Protein 2D2S (pdb70)

Nearest PDB structures (foldseek):
  2d2s-assembly1_A  TM=1.005E+00  e=8.911E-29  Saccharomyces cerevisiae
  5yfp-assembly1_H  TM=9.595E-01  e=9.199E-22  Saccharomyces cerevisiae S288C
  7nmz-assembly1_BA  TM=2.347E-01  e=2.902E-01  Homo sapiens
  5yqg-assembly1_B  TM=2.379E-01  e=2.770E-01  Mus musculus
  6gkf-assembly4_G  TM=2.332E-01  e=4.202E-01  Homo sapiens

Foldseek 3Di:
DDDDVVVVLVVLLVLLVVLVVCVVVPNLVVNLVSLVVSVVVLVVPPVPSSVVSVVSSVVSLVVSLVSLLVQCLDDDDVVSVQVSLQSNCSSPNNLSSLVSNLVSLVVQLVVVLVPDPPDAQVNLLVNLCSQLVSLLVSLVSCCVHCPPVDDVSVVVNVVSSLVSLVVSLVVVVVVLVVAEPVSLVSNLVSQVVSCVSPDHPNVVSVVSCVVCVVPHD

Radius of gyration: 23.79 Å; Cα contacts (8 Å, |Δi|>4): 178; chains: 1; bounding box: 38×33×83 Å

GO terms:
  GO:0000131 incipient cellular bud site (C, IDA)
  GO:0005934 cellular bud tip (C, IDA)
  GO:0005935 cellular bud neck (C, IDA)
  GO:0000145 exocyst (C, IDA)
  GO:0006887 exocytosis (P, IGI)
  GO:0001927 exocyst assembly (P, IMP)
  GO:0043332 mating projection tip (C, HDA)
  GO:0005628 prospore membrane (C, HDA)
  GO:0051601 exocyst localization (P, IMP)
  GO:0006887 exocytosis (P, IMP)
  GO:0006893 Golgi to plasma membrane transport (P, IMP)
  GO:0000245 spliceosomal complex assembly (P, IMP)
  GO:0000245 spliceosomal complex assembly (P, IPI)
  GO:0005515 protein binding (F, IPI)

Structure (mmCIF, N/CA/C/O backbone):
data_2D2S
#
_entry.id   2D2S
#
_cell.length_a   54.850
_cell.length_b   54.850
_cell.length_c   209.130
_cell.angle_alpha   90.00
_cell.angle_beta   90.00
_cell.angle_gamma   90.00
#
_symmetry.space_group_name_H-M   'P 43 21 2'
#
loop_
_atom_site.group_PDB
_atom_site.id
_atom_site.type_symbol
_atom_site.label_atom_id
_ato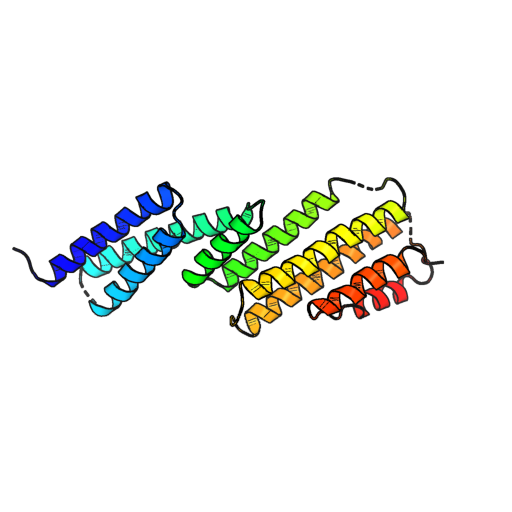m_site.label_alt_id
_atom_site.label_comp_id
_atom_site.label_asym_id
_atom_site.label_entity_id
_atom_site.label_seq_id
_atom_site.pdbx_PDB_ins_code
_atom_site.Cartn_x
_atom_site.Cartn_y
_atom_site.Cartn_z
_atom_site.occupancy
_atom_site.B_iso_or_equiv
_atom_site.auth_seq_id
_atom_site.auth_comp_id
_atom_site.auth_asym_id
_atom_site.auth_atom_id
_atom_site.pdbx_PDB_model_num
ATOM 1 N N . ASP A 1 7 ? 24.392 59.622 56.019 1.00 99.15 525 ASP A N 1
ATOM 2 C CA . ASP A 1 7 ? 25.102 58.306 56.073 1.00 99.02 525 ASP A CA 1
ATOM 3 C C . ASP A 1 7 ? 24.832 57.441 54.842 1.00 99.89 525 ASP A C 1
ATOM 4 O O . ASP A 1 7 ? 24.442 57.958 53.797 1.00 100.00 525 ASP A O 1
ATOM 9 N N . MET A 1 8 ? 25.040 56.130 54.957 1.00 100.00 526 MET A N 1
ATOM 10 C CA . MET A 1 8 ? 24.824 55.232 53.822 1.00 100.00 526 MET A CA 1
ATOM 11 C C . MET A 1 8 ? 24.134 53.906 54.180 1.00 100.00 526 MET A C 1
ATOM 12 O O . MET A 1 8 ? 24.512 53.232 55.144 1.00 100.00 526 MET A O 1
ATOM 17 N N . SER A 1 9 ? 23.121 53.541 53.392 1.00 100.00 527 SER A N 1
ATOM 18 C CA . SER A 1 9 ? 22.374 52.302 53.609 1.00 99.45 527 SER A CA 1
ATOM 19 C C . SER A 1 9 ? 22.818 51.231 52.607 1.00 99.65 527 SER A C 1
ATOM 20 O O . SER A 1 9 ? 23.620 51.505 51.715 1.00 100.00 527 SER A O 1
ATOM 23 N N . SER A 1 10 ? 22.296 50.016 52.751 1.00 98.43 528 SER A N 1
ATOM 24 C CA . SER A 1 10 ? 22.673 48.919 51.868 1.00 97.84 528 SER A CA 1
ATOM 25 C C . SER A 1 10 ? 22.111 49.045 50.461 1.00 97.51 528 SER A C 1
ATOM 26 O O . SER A 1 10 ? 22.812 48.807 49.481 1.00 97.21 528 SER A O 1
ATOM 29 N N . THR A 1 11 ? 20.835 49.391 50.365 1.00 97.63 529 THR A N 1
ATOM 30 C CA . THR A 1 11 ? 20.188 49.529 49.068 1.00 97.17 529 THR A CA 1
ATOM 31 C C . THR A 1 11 ? 20.698 50.755 48.322 1.00 96.83 529 THR A C 1
ATOM 32 O O . THR A 1 11 ? 20.938 50.698 47.119 1.00 97.34 529 THR A O 1
ATOM 36 N N . ALA A 1 12 ? 20.861 51.862 49.035 1.00 96.41 530 ALA A N 1
ATOM 37 C CA . ALA A 1 12 ? 21.365 53.077 48.415 1.00 96.11 530 ALA A CA 1
ATOM 38 C C . ALA A 1 12 ? 22.720 52.751 47.786 1.00 96.26 530 ALA A C 1
ATOM 39 O O . ALA A 1 12 ? 23.158 53.423 46.855 1.00 95.85 530 ALA A O 1
ATOM 41 N N . GLN A 1 13 ? 23.380 51.718 48.304 1.00 96.67 531 GLN A N 1
ATOM 42 C CA . GLN A 1 13 ? 24.673 51.280 47.773 1.00 97.27 531 GLN A CA 1
ATOM 43 C C . GLN A 1 13 ? 24.393 50.717 46.393 1.00 96.98 531 GLN A C 1
ATOM 44 O O . GLN A 1 13 ? 24.855 51.252 45.378 1.00 97.37 531 GLN A O 1
ATOM 50 N N . ARG A 1 14 ? 23.632 49.625 46.378 1.00 95.33 532 ARG A N 1
ATOM 51 C CA . ARG A 1 14 ? 23.248 48.965 45.150 1.00 94.54 532 ARG A CA 1
ATOM 52 C C . ARG A 1 14 ? 22.715 50.007 44.180 1.00 93.98 532 ARG A C 1
ATOM 53 O O . ARG A 1 14 ? 23.196 50.089 43.039 1.00 94.70 532 ARG A O 1
ATOM 61 N N . LEU A 1 15 ? 21.745 50.816 44.627 1.00 92.02 533 LEU A N 1
ATOM 62 C CA . LEU A 1 15 ? 21.160 51.851 43.773 1.00 89.38 533 LEU A CA 1
ATOM 63 C C . LEU A 1 15 ? 22.200 52.730 43.100 1.00 89.52 533 LEU A C 1
ATOM 64 O O . LEU A 1 15 ? 22.185 52.875 41.883 1.00 90.59 533 LEU A O 1
ATOM 69 N N . LYS A 1 16 ? 23.121 53.312 43.857 1.00 89.44 534 LYS A N 1
ATOM 70 C CA . LYS A 1 16 ? 24.133 54.154 43.213 1.00 90.18 534 LYS A CA 1
ATOM 71 C C . LYS A 1 16 ? 24.855 53.414 42.068 1.00 88.84 534 LYS A C 1
ATOM 72 O O . LYS A 1 16 ? 25.111 54.016 41.024 1.00 88.46 534 LYS A O 1
ATOM 78 N N . PHE A 1 17 ? 25.169 52.124 42.247 1.00 86.46 535 PHE A N 1
ATOM 79 C CA . PHE A 1 17 ? 25.833 51.353 41.183 1.00 84.32 535 PHE A CA 1
ATOM 80 C C . PHE A 1 17 ? 24.933 51.245 39.953 1.00 83.87 535 PHE A C 1
ATOM 81 O O . PHE A 1 17 ? 25.415 51.265 38.810 1.00 84.43 535 PHE A O 1
ATOM 89 N N . LEU A 1 18 ? 23.627 51.117 40.178 1.00 82.40 536 LEU A N 1
ATOM 90 C CA . LEU A 1 18 ? 22.703 51.044 39.046 1.00 80.87 536 LEU A CA 1
ATOM 91 C C . LEU A 1 18 ? 22.793 52.379 38.309 1.00 79.55 536 LEU A C 1
ATOM 92 O O . LEU A 1 18 ? 22.714 52.432 37.078 1.00 78.85 536 LEU A O 1
ATOM 97 N N . ASP A 1 19 ? 22.986 53.459 39.067 1.00 78.56 537 ASP A N 1
ATOM 98 C CA . ASP A 1 19 ? 23.087 54.773 38.448 1.00 77.11 537 ASP A CA 1
ATOM 99 C C . ASP A 1 19 ? 24.368 54.846 37.603 1.00 74.67 537 ASP A C 1
ATOM 100 O O . ASP A 1 19 ? 24.401 55.516 36.569 1.00 71.94 537 ASP A O 1
ATOM 105 N N . GLU A 1 20 ? 25.411 54.145 38.065 1.00 75.05 538 GLU A N 1
ATOM 106 C CA . GLU A 1 20 ? 26.708 54.077 37.376 1.00 77.16 538 GLU A CA 1
ATOM 107 C C . GLU A 1 20 ? 26.460 53.276 36.096 1.00 76.08 538 GLU A C 1
ATOM 108 O O . GLU A 1 20 ? 26.782 53.720 34.967 1.00 74.20 538 GLU A O 1
ATOM 114 N N . GLY A 1 21 ? 25.836 52.114 36.295 1.00 77.21 539 GLY A N 1
ATOM 115 C CA . GLY A 1 21 ? 25.486 51.236 35.193 1.00 77.93 539 GLY A CA 1
ATOM 116 C C . GLY A 1 21 ? 24.802 51.968 34.049 1.00 77.98 539 GLY A C 1
ATOM 117 O O . GLY A 1 21 ? 25.235 51.867 32.889 1.00 76.61 539 GLY A O 1
ATOM 118 N N . VAL A 1 22 ? 23.733 52.693 34.375 1.00 79.30 540 VAL A N 1
ATOM 119 C CA . VAL A 1 22 ? 22.981 53.453 33.384 1.00 81.30 540 VAL A CA 1
ATOM 120 C C . VAL A 1 22 ? 23.918 54.293 32.511 1.00 81.70 540 VAL A C 1
ATOM 121 O O . VAL A 1 22 ? 23.941 54.128 31.289 1.00 81.21 540 VAL A O 1
ATOM 125 N N . GLU A 1 23 ? 24.699 55.166 33.151 1.00 83.78 541 GLU A N 1
ATOM 126 C CA . GLU A 1 23 ? 25.642 56.038 32.461 1.00 85.12 541 GLU A CA 1
ATOM 127 C C . GLU A 1 23 ? 26.642 55.258 31.624 1.00 84.98 541 GLU A C 1
ATOM 128 O O . GLU A 1 23 ? 27.075 55.741 30.580 1.00 85.47 541 GLU A O 1
ATOM 134 N N . GLU A 1 24 ? 27.037 54.070 32.075 1.00 83.63 542 GLU A N 1
ATOM 135 C CA . GLU A 1 24 ? 27.951 53.265 31.259 1.00 82.73 542 GLU A CA 1
ATOM 136 C C . GLU A 1 24 ? 27.311 52.930 29.886 1.00 80.55 542 GLU A C 1
ATOM 137 O O . GLU A 1 24 ? 28.001 52.846 28.863 1.00 80.84 542 GLU A O 1
ATOM 143 N N . ILE A 1 25 ? 25.996 52.732 29.868 1.00 76.71 543 ILE A N 1
ATOM 144 C CA . ILE A 1 25 ? 25.299 52.395 28.626 1.00 73.87 543 ILE A CA 1
ATOM 145 C C . ILE A 1 25 ? 25.516 53.443 27.518 1.00 74.18 543 ILE A C 1
ATOM 146 O O . ILE A 1 25 ? 25.356 53.160 26.318 1.00 73.85 543 ILE A O 1
ATOM 151 N N . ASP A 1 26 ? 25.896 54.649 27.934 1.00 73.43 544 ASP A N 1
ATOM 152 C CA . ASP A 1 26 ? 26.135 55.732 26.998 1.00 73.82 544 ASP A CA 1
ATOM 153 C C . ASP A 1 26 ? 27.497 55.525 26.359 1.00 72.03 544 ASP A C 1
ATOM 154 O O . ASP A 1 26 ? 27.683 55.791 25.175 1.00 70.02 544 ASP A O 1
ATOM 159 N N . ILE A 1 27 ? 28.447 55.030 27.149 1.00 70.67 545 ILE A N 1
ATOM 160 C CA . ILE A 1 27 ? 29.803 54.790 26.643 1.00 69.08 545 ILE A CA 1
ATOM 161 C C . ILE A 1 27 ? 29.788 53.573 25.753 1.00 66.46 545 ILE A C 1
ATOM 162 O O . ILE A 1 27 ? 30.466 53.555 24.722 1.00 63.61 545 ILE A O 1
ATOM 167 N N . GLU A 1 28 ? 29.001 52.568 26.160 1.00 65.82 546 GLU A N 1
ATOM 168 C CA . GLU A 1 28 ? 28.844 51.324 25.386 1.00 67.24 546 GLU A CA 1
ATOM 169 C C . GLU A 1 28 ? 28.179 51.529 24.012 1.00 66.07 546 GLU A C 1
ATOM 170 O O . GLU A 1 28 ? 28.612 50.923 23.015 1.00 63.91 546 GLU A O 1
ATOM 176 N N . LEU A 1 29 ? 27.133 52.363 23.979 1.00 66.17 547 LEU A N 1
ATOM 177 C CA . LEU A 1 29 ? 26.451 52.708 22.741 1.00 68.83 547 LEU A CA 1
ATOM 178 C C . LEU A 1 29 ? 27.405 53.587 21.938 1.00 70.41 547 LEU A C 1
ATOM 179 O O . LEU A 1 29 ? 27.419 53.541 20.706 1.00 71.27 547 LEU A O 1
ATOM 184 N N . ALA A 1 30 ? 28.209 54.384 22.647 1.00 72.96 548 ALA A N 1
ATOM 185 C CA . ALA A 1 30 ? 29.188 55.265 22.029 1.00 73.04 548 ALA A CA 1
ATOM 186 C C . ALA A 1 30 ? 30.090 54.412 21.154 1.00 74.14 548 ALA A C 1
ATOM 187 O O . ALA A 1 30 ? 30.080 54.566 19.935 1.00 74.45 548 ALA A O 1
ATOM 189 N N . ARG A 1 31 ? 30.850 53.500 21.774 1.00 75.79 549 ARG A N 1
ATOM 190 C CA . ARG A 1 31 ? 31.765 52.613 21.044 1.00 77.43 549 ARG A CA 1
ATOM 191 C C . ARG A 1 31 ? 31.124 51.486 20.239 1.00 78.22 549 ARG A C 1
ATOM 192 O O . ARG A 1 31 ? 31.796 50.516 19.879 1.00 78.73 549 ARG A O 1
ATOM 200 N N . LEU A 1 32 ? 29.829 51.626 19.964 1.00 78.16 550 LEU A N 1
ATOM 201 C CA . LEU A 1 32 ? 29.038 50.680 19.154 1.00 79.23 550 LEU A CA 1
ATOM 202 C C . LEU A 1 32 ? 28.846 49.245 19.656 1.00 78.75 550 LEU A C 1
ATOM 203 O O . LEU A 1 32 ? 28.671 48.321 18.847 1.00 77.99 550 LEU A O 1
ATOM 208 N N . ARG A 1 33 ? 28.852 49.061 20.978 1.00 77.89 551 ARG A N 1
ATOM 209 C CA . ARG A 1 33 ? 28.649 47.741 21.564 1.00 76.02 551 ARG A CA 1
ATOM 210 C C . ARG A 1 33 ? 27.159 47.593 21.918 1.00 73.54 551 ARG A C 1
ATOM 211 O O . ARG A 1 33 ? 26.755 47.737 23.079 1.00 69.84 551 ARG A O 1
ATOM 219 N N . PHE A 1 34 ? 26.354 47.301 20.898 1.00 72.75 552 PHE A N 1
ATOM 220 C CA . PHE A 1 34 ? 24.911 47.147 21.057 1.00 71.48 552 PHE A CA 1
ATOM 221 C C . PHE A 1 34 ? 24.541 45.950 21.942 1.00 69.17 552 PHE A C 1
ATOM 222 O O . PHE A 1 34 ? 23.589 46.019 22.719 1.00 66.19 552 PHE A O 1
ATOM 230 N N . GLU A 1 35 ? 25.296 44.863 21.845 1.00 68.39 553 GLU A N 1
ATOM 231 C CA . GLU A 1 35 ? 25.029 43.723 22.706 1.00 69.22 553 GLU A CA 1
ATOM 232 C C . GLU A 1 35 ? 25.236 44.117 24.174 1.00 68.41 553 GLU A C 1
ATOM 233 O O . GLU A 1 35 ? 24.363 43.910 25.009 1.00 67.63 553 GLU A O 1
ATOM 239 N N . SER A 1 36 ? 26.398 44.686 24.488 1.00 67.97 554 SER A N 1
ATOM 240 C CA . SER A 1 36 ? 26.693 45.078 25.860 1.00 66.71 554 SER A CA 1
ATOM 241 C C . SER A 1 36 ? 25.594 46.009 26.363 1.00 65.83 554 SER A C 1
ATOM 242 O O . SER A 1 36 ? 25.100 45.869 27.496 1.00 64.69 554 SER A O 1
ATOM 245 N N . ALA A 1 37 ? 25.237 46.968 25.503 1.00 65.08 555 ALA A N 1
ATOM 246 C CA . ALA A 1 37 ? 24.208 47.958 25.791 1.00 61.64 555 ALA A CA 1
ATOM 247 C C . ALA A 1 37 ? 22.967 47.258 26.286 1.00 60.47 555 ALA A C 1
ATOM 248 O O . ALA A 1 37 ? 22.552 47.486 27.413 1.00 59.44 555 ALA A O 1
ATOM 250 N N . VAL A 1 38 ? 22.377 46.403 25.454 1.00 59.27 556 VAL A N 1
ATOM 251 C CA . VAL A 1 38 ? 21.174 45.691 25.857 1.00 58.05 556 VAL A CA 1
ATOM 252 C C . VAL A 1 38 ? 21.368 44.836 27.118 1.00 59.68 556 VAL A C 1
ATOM 253 O O . VAL A 1 38 ? 20.567 44.926 28.055 1.00 58.96 556 VAL A O 1
ATOM 257 N N . GLU A 1 39 ? 22.419 44.015 27.143 1.00 61.40 557 GLU A N 1
ATOM 258 C CA . GLU A 1 39 ? 22.703 43.169 28.304 1.00 64.70 557 GLU A CA 1
ATOM 259 C C . GLU A 1 39 ? 22.747 43.988 29.604 1.00 64.23 557 GLU A C 1
ATOM 260 O O . GLU A 1 39 ? 22.113 43.643 30.605 1.00 65.64 557 GLU A O 1
ATOM 266 N N . THR A 1 40 ? 23.481 45.085 29.625 1.00 63.06 558 THR A N 1
ATOM 267 C CA . THR A 1 40 ? 23.495 45.817 30.868 1.00 62.29 558 THR A CA 1
ATOM 268 C C . THR A 1 40 ? 22.097 46.353 31.175 1.00 63.38 558 THR A C 1
ATOM 269 O O . THR A 1 40 ? 21.592 46.116 32.275 1.00 60.78 558 THR A O 1
ATOM 273 N N . LEU A 1 41 ? 21.472 47.036 30.205 1.00 63.88 559 LEU A N 1
ATOM 274 C CA . LEU A 1 41 ? 20.139 47.632 30.371 1.00 64.02 559 LEU A CA 1
ATOM 275 C C . LEU A 1 41 ? 19.106 46.710 30.999 1.00 65.57 559 LEU A C 1
ATOM 276 O O . LEU A 1 41 ? 18.340 47.136 31.865 1.00 67.07 559 LEU A O 1
ATOM 281 N N . LEU A 1 42 ? 19.065 45.460 30.545 1.00 65.16 560 LEU A N 1
ATOM 282 C CA . LEU A 1 42 ? 18.142 44.476 31.088 1.00 65.05 560 LEU A CA 1
ATOM 283 C C . LEU A 1 42 ? 18.559 44.069 32.520 1.00 67.68 560 LEU A C 1
ATOM 284 O O . LEU A 1 42 ? 17.707 43.716 33.346 1.00 68.62 560 LEU A O 1
ATOM 289 N N . ASP A 1 43 ? 19.862 44.100 32.817 1.00 70.83 561 ASP A N 1
ATOM 290 C CA . ASP A 1 43 ? 20.328 43.746 34.159 1.00 72.74 561 ASP A CA 1
ATOM 291 C C . ASP A 1 43 ? 19.884 44.872 35.096 1.00 73.65 561 ASP A C 1
ATOM 292 O O . ASP A 1 43 ? 19.250 44.630 36.119 1.00 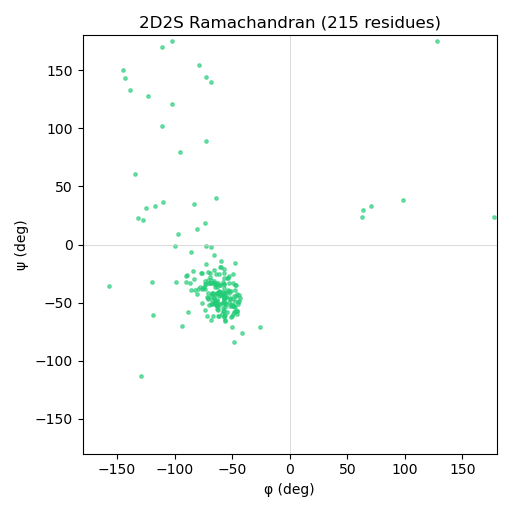72.65 561 ASP A O 1
ATOM 297 N N . ILE A 1 44 ? 20.196 46.110 34.744 1.00 75.69 562 ILE A N 1
ATOM 298 C CA . ILE A 1 44 ? 19.800 47.223 35.596 1.00 78.69 562 ILE A CA 1
ATOM 299 C C . ILE A 1 44 ? 18.272 47.242 35.821 1.00 81.43 562 ILE A C 1
ATOM 300 O O . ILE A 1 44 ? 17.827 47.700 36.879 1.00 82.11 562 ILE A O 1
ATOM 305 N N . GLU A 1 45 ? 17.476 46.741 34.862 1.00 83.88 563 GLU A N 1
ATOM 306 C CA . GLU A 1 45 ? 16.025 46.586 34.992 1.00 85.69 563 GLU A CA 1
ATOM 307 C C . GLU A 1 45 ? 15.581 45.291 35.640 1.00 87.19 563 GLU A C 1
ATOM 308 O O . GLU A 1 45 ? 14.567 45.279 36.342 1.00 86.60 563 GLU A O 1
ATOM 314 N N . SER A 1 46 ? 16.276 44.179 35.457 1.00 90.38 564 SER A N 1
ATOM 315 C CA . SER A 1 46 ? 15.737 43.057 36.195 1.00 93.28 564 SER A CA 1
ATOM 316 C C . SER A 1 46 ? 16.057 43.287 37.650 1.00 95.04 564 SER A C 1
ATOM 317 O O . SER A 1 46 ? 15.247 42.960 38.507 1.00 97.31 564 SER A O 1
ATOM 320 N N . GLN A 1 47 ? 17.144 43.868 37.893 1.00 95.99 565 GLN A N 1
ATOM 321 C CA . GLN A 1 47 ? 17.589 44.213 39.187 1.00 96.29 565 GLN A CA 1
ATOM 322 C C . GLN A 1 47 ? 16.703 45.230 39.921 1.00 96.17 565 GLN A C 1
ATOM 323 O O . GLN A 1 47 ? 16.328 45.073 41.069 1.00 95.19 565 GLN A O 1
ATOM 329 N N . LEU A 1 48 ? 16.406 46.313 39.139 1.00 97.49 566 LEU A N 1
ATOM 330 C CA . LEU A 1 48 ? 15.568 47.465 39.526 1.00 98.45 566 LEU A CA 1
ATOM 331 C C . LEU A 1 48 ? 14.167 47.021 39.897 1.00 99.00 566 LEU A C 1
ATOM 332 O O . LEU A 1 48 ? 13.429 47.746 40.556 1.00 99.06 566 LEU A O 1
ATOM 337 N N . GLU A 1 49 ? 13.801 45.822 39.460 1.00 99.64 567 GLU A N 1
ATOM 338 C CA . GLU A 1 49 ? 12.481 45.292 39.741 1.00 99.63 567 GLU A CA 1
ATOM 339 C C . GLU A 1 49 ? 12.403 44.736 41.150 1.00 99.51 567 GLU A C 1
ATOM 340 O O . GLU A 1 49 ? 11.385 44.885 41.821 1.00 99.03 567 GLU A O 1
ATOM 346 N N . ASP A 1 50 ? 13.482 44.098 41.595 1.00 99.60 568 ASP A N 1
ATOM 347 C CA . ASP A 1 50 ? 13.531 43.532 42.938 1.00 100.00 568 ASP A CA 1
ATOM 348 C C . ASP A 1 50 ? 13.480 44.605 44.031 1.00 99.76 568 ASP A C 1
ATOM 349 O O . ASP A 1 50 ? 12.741 44.474 45.004 1.00 100.00 568 ASP A O 1
ATOM 354 N N . LEU A 1 51 ? 14.251 45.673 43.865 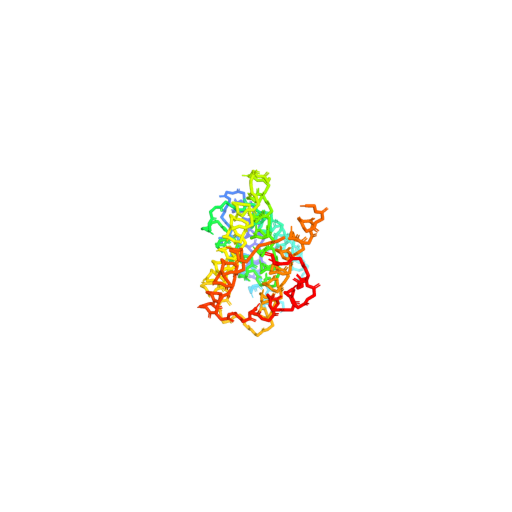1.00 100.00 569 LEU A N 1
ATOM 355 C CA . LEU A 1 51 ? 14.302 46.749 44.857 1.00 100.00 569 LEU A CA 1
ATOM 356 C C . LEU A 1 51 ? 13.003 47.540 45.037 1.00 100.00 569 LEU A C 1
ATOM 357 O O . LEU A 1 51 ? 12.896 48.353 45.955 1.00 99.77 569 LEU A O 1
ATOM 362 N N . SER A 1 52 ? 12.027 47.312 44.163 1.00 100.00 570 SER A N 1
ATOM 363 C CA . SER A 1 52 ? 10.750 48.013 44.249 1.00 100.00 570 SER A CA 1
ATOM 364 C C . SER A 1 52 ? 9.687 47.113 44.862 1.00 99.32 570 SER A C 1
ATOM 365 O O . SER A 1 52 ? 9.992 46.259 45.694 1.00 97.83 570 SER A O 1
ATOM 368 N N . LEU A 1 60 ? 12.867 55.259 47.677 1.00 86.11 578 LEU A N 1
ATOM 369 C CA . LEU A 1 60 ? 12.073 55.139 46.450 1.00 88.17 578 LEU A CA 1
ATOM 370 C C . LEU A 1 60 ? 12.361 56.310 45.521 1.00 87.28 578 LEU A C 1
ATOM 371 O O . LEU A 1 60 ? 12.345 56.163 44.299 1.00 85.86 578 LEU A O 1
ATOM 376 N N . MET A 1 61 ? 12.590 57.474 46.128 1.00 88.29 579 MET A N 1
ATOM 377 C CA . MET A 1 61 ? 12.936 58.701 45.415 1.00 88.63 579 MET A CA 1
ATOM 378 C C . MET A 1 61 ? 14.033 58.321 44.444 1.00 89.33 579 MET A C 1
ATOM 379 O O . MET A 1 61 ? 13.895 58.497 43.232 1.00 88.69 579 MET A O 1
ATOM 384 N N . LEU A 1 62 ? 15.122 57.781 44.995 1.00 90.81 580 LEU A N 1
ATOM 385 C CA . LEU A 1 62 ? 16.268 57.369 44.193 1.00 91.07 580 LEU A CA 1
ATOM 386 C C . LEU A 1 62 ? 15.869 56.339 43.133 1.00 91.06 580 LEU A C 1
ATOM 387 O O . LEU A 1 62 ? 16.295 56.449 41.974 1.00 91.67 580 LEU A O 1
ATOM 392 N N . LEU A 1 63 ? 15.046 55.357 43.519 1.00 90.95 581 LEU A N 1
ATOM 393 C CA . LEU A 1 63 ? 14.600 54.319 42.586 1.00 90.03 581 LEU A CA 1
ATOM 394 C C . LEU A 1 63 ? 13.919 54.937 41.359 1.00 89.20 581 LEU A C 1
ATOM 395 O O . LEU A 1 63 ? 14.431 54.824 40.241 1.00 88.83 581 LEU A O 1
ATOM 400 N N . ASN A 1 64 ? 12.771 55.583 41.572 1.00 88.32 582 ASN A N 1
ATOM 401 C CA . ASN A 1 64 ? 12.028 56.229 40.490 1.00 86.83 582 ASN A CA 1
ATOM 402 C C . ASN A 1 64 ? 12.969 57.099 39.673 1.00 84.41 582 ASN A C 1
ATOM 403 O O . ASN A 1 64 ? 12.809 57.245 38.467 1.00 84.16 582 ASN A O 1
ATOM 408 N N . LEU A 1 65 ? 13.958 57.677 40.340 1.00 82.38 583 LEU A N 1
ATOM 409 C CA . LEU A 1 65 ? 14.922 58.538 39.677 1.00 80.09 583 LEU A CA 1
ATOM 410 C C . LEU A 1 65 ? 15.810 57.754 38.702 1.00 79.38 583 LEU A C 1
ATOM 411 O O . LEU A 1 65 ? 16.070 58.232 37.599 1.00 79.76 583 LEU A O 1
ATOM 416 N N . ILE A 1 66 ? 16.279 56.564 39.113 1.00 77.69 584 ILE A N 1
ATOM 417 C CA . ILE A 1 66 ? 17.131 55.710 38.274 1.00 76.10 584 ILE A CA 1
ATOM 418 C C . ILE A 1 66 ? 16.285 55.055 37.204 1.00 76.85 584 ILE A C 1
ATOM 419 O O . ILE A 1 66 ? 16.730 54.861 36.067 1.00 75.24 584 ILE A O 1
ATOM 424 N N . SER A 1 67 ? 15.064 54.703 37.591 1.00 78.67 585 SER A N 1
ATOM 425 C CA . SER A 1 67 ? 14.090 54.066 36.711 1.00 79.56 585 SER A CA 1
ATOM 426 C C . SER A 1 67 ? 13.868 54.936 35.466 1.00 79.02 585 SER A C 1
ATOM 427 O O . SER A 1 67 ? 13.769 54.435 34.341 1.00 79.97 585 SER A O 1
ATOM 430 N N . LEU A 1 68 ? 13.793 56.244 35.687 1.00 76.85 586 LEU A N 1
ATOM 431 C CA . LEU A 1 68 ? 13.606 57.199 34.616 1.00 75.49 586 LEU A CA 1
ATOM 432 C C . LEU A 1 68 ? 14.841 57.299 33.727 1.00 75.33 586 LEU A C 1
ATOM 433 O O . LEU A 1 68 ? 14.725 57.528 32.509 1.00 74.66 586 LEU A O 1
ATOM 438 N N . LYS A 1 69 ? 16.023 57.136 34.312 1.00 76.73 587 LYS A N 1
ATOM 439 C CA . LYS A 1 69 ? 17.241 57.201 33.512 1.00 77.61 587 LYS A CA 1
ATOM 440 C C . LYS A 1 69 ? 17.293 55.983 32.594 1.00 77.66 587 LYS A C 1
ATOM 441 O O . LYS A 1 69 ? 17.758 56.076 31.457 1.00 76.63 587 LYS A O 1
ATOM 447 N N . ILE A 1 70 ? 16.768 54.850 33.071 1.00 79.12 588 ILE A N 1
ATOM 448 C CA . ILE A 1 70 ? 16.762 53.606 32.280 1.00 81.04 588 ILE A CA 1
ATOM 449 C C . ILE A 1 70 ? 15.876 53.717 31.030 1.00 80.53 588 ILE A C 1
ATOM 450 O O . ILE A 1 70 ? 16.301 53.320 29.918 1.00 79.80 588 ILE A O 1
ATOM 455 N N . GLU A 1 71 ? 14.663 54.266 31.199 1.00 80.29 589 GLU A N 1
ATOM 456 C CA . GLU A 1 71 ? 13.749 54.446 30.070 1.00 79.56 589 GLU A CA 1
ATOM 457 C C . GLU A 1 71 ? 14.473 55.271 29.044 1.00 78.39 589 GLU A C 1
ATOM 458 O O . GLU A 1 71 ? 14.470 54.955 27.846 1.00 75.95 589 GLU A O 1
ATOM 464 N N . GLN A 1 72 ? 15.124 56.321 29.542 1.00 79.19 590 GLN A N 1
ATOM 465 C CA . GLN A 1 72 ? 15.918 57.214 28.702 1.00 80.30 590 GLN A CA 1
ATOM 466 C C . GLN A 1 72 ? 16.883 56.372 27.841 1.00 77.99 590 GLN A C 1
ATOM 467 O O . GLN A 1 72 ? 16.795 56.369 26.599 1.00 76.07 590 GLN A O 1
ATOM 473 N N . ARG A 1 73 ? 17.790 55.650 28.502 1.00 76.14 591 ARG A N 1
ATOM 474 C CA . ARG A 1 73 ? 18.752 54.839 27.772 1.00 74.76 591 ARG A CA 1
ATOM 475 C C . ARG A 1 73 ? 18.081 53.745 26.965 1.00 73.01 591 ARG A C 1
ATOM 476 O O . ARG A 1 73 ? 18.462 53.490 25.817 1.00 70.69 591 ARG A O 1
ATOM 484 N N . ARG A 1 74 ? 17.074 53.103 27.549 1.00 72.44 592 ARG A N 1
ATOM 485 C CA . ARG A 1 74 ? 16.374 52.063 26.813 1.00 72.12 592 ARG A CA 1
ATOM 486 C C . ARG A 1 74 ? 15.969 52.647 25.467 1.00 72.30 592 ARG A C 1
ATOM 487 O O . ARG A 1 74 ? 16.238 52.079 24.416 1.00 71.07 592 ARG A O 1
ATOM 495 N N . GLU A 1 75 ? 15.323 53.805 25.513 1.00 73.36 593 GLU A N 1
ATOM 496 C CA . GLU A 1 75 ? 14.883 54.453 24.294 1.00 74.52 593 GLU A CA 1
ATOM 497 C C . GLU A 1 75 ? 16.072 54.616 23.353 1.00 73.58 593 GLU A C 1
ATOM 498 O O . GLU A 1 75 ? 16.059 54.112 22.224 1.00 72.36 593 GLU A O 1
ATOM 504 N N . ALA A 1 76 ? 17.098 55.314 23.838 1.00 74.42 594 ALA A N 1
ATOM 505 C CA . ALA A 1 76 ? 18.309 55.587 23.072 1.00 74.68 594 ALA A CA 1
ATOM 506 C C . ALA A 1 76 ? 18.829 54.381 22.318 1.00 73.42 594 ALA A C 1
ATOM 507 O O . ALA A 1 76 ? 19.232 54.505 21.163 1.00 73.07 594 ALA A O 1
ATOM 509 N N . ILE A 1 77 ? 18.827 53.220 22.979 1.00 72.17 595 ILE A N 1
ATOM 510 C CA . ILE A 1 77 ? 19.290 51.967 22.375 1.00 69.45 595 ILE A CA 1
ATOM 511 C C . ILE A 1 77 ? 18.449 51.590 21.159 1.00 70.41 595 ILE A C 1
ATOM 512 O O . ILE A 1 77 ? 19.015 51.204 20.130 1.00 72.26 595 ILE A O 1
ATOM 517 N N . SER A 1 78 ? 17.116 51.706 21.275 1.00 70.69 596 SER A N 1
ATOM 518 C CA . SER A 1 78 ? 16.174 51.405 20.169 1.00 70.42 596 SER A CA 1
ATOM 519 C C . SER A 1 78 ? 16.468 52.255 18.931 1.00 69.31 596 SER A C 1
ATOM 520 O O . SER A 1 78 ? 16.664 51.721 17.820 1.00 68.84 596 SER A O 1
ATOM 523 N N . SER A 1 79 ? 16.491 53.575 19.150 1.00 68.98 597 SER A N 1
ATOM 524 C CA . SER A 1 79 ? 16.809 54.560 18.112 1.00 68.07 597 SER A CA 1
ATOM 525 C C . SER A 1 79 ? 18.032 54.084 17.327 1.00 67.05 597 SER A C 1
ATOM 526 O O . SER A 1 79 ? 18.002 54.008 16.080 1.00 64.47 597 SER A O 1
ATOM 529 N N . LYS A 1 80 ? 19.100 53.736 18.064 1.00 66.76 598 LYS A N 1
ATOM 530 C CA . LYS A 1 80 ? 20.345 53.232 17.446 1.00 68.23 598 LYS A CA 1
ATOM 531 C C . LYS A 1 80 ? 20.131 51.966 16.600 1.00 65.44 598 LYS A C 1
ATOM 532 O O . LYS A 1 80 ? 20.406 51.951 15.369 1.00 61.70 598 LYS A O 1
ATOM 538 N N . LEU A 1 81 ? 19.636 50.921 17.274 1.00 63.88 599 LEU A N 1
ATOM 539 C CA . LEU A 1 81 ? 19.343 49.631 16.649 1.00 63.33 599 LEU A CA 1
ATOM 540 C C . LEU A 1 81 ? 18.521 49.774 15.361 1.00 61.75 599 LEU A C 1
ATOM 541 O O . LEU A 1 81 ? 18.841 49.163 14.317 1.00 60.97 599 LEU A O 1
ATOM 546 N N . SER A 1 82 ? 17.467 50.589 15.464 1.00 59.09 600 SER A N 1
ATOM 547 C CA . SER A 1 82 ? 16.561 50.874 14.359 1.00 57.73 600 SER A CA 1
ATOM 548 C C . SER A 1 82 ? 17.325 51.459 13.204 1.00 58.61 600 SER A C 1
ATOM 549 O O . SER A 1 82 ? 17.280 50.922 12.078 1.00 56.46 600 SER A O 1
ATOM 552 N N . GLN A 1 83 ? 18.011 52.579 13.490 1.00 61.95 601 GLN A N 1
ATOM 553 C CA . GLN A 1 83 ? 18.801 53.299 12.500 1.00 62.75 601 GLN A CA 1
ATOM 554 C C . GLN A 1 83 ? 19.804 52.327 11.953 1.00 60.41 601 GLN A C 1
ATOM 555 O O . GLN A 1 83 ? 19.951 52.221 10.734 1.00 60.15 601 GLN A O 1
ATOM 561 N N . SER A 1 84 ? 20.451 51.581 12.861 1.00 58.40 602 SER A N 1
ATOM 562 C CA . SER A 1 84 ? 21.450 50.586 12.472 1.00 55.91 602 SER A CA 1
ATOM 563 C C . SER A 1 84 ? 20.836 49.575 11.517 1.00 57.79 602 SER A C 1
ATOM 564 O O . SER A 1 84 ? 21.265 49.470 10.379 1.00 59.61 602 SER A O 1
ATOM 567 N N . ILE A 1 85 ? 19.829 48.829 11.974 1.00 59.08 603 ILE A N 1
ATOM 568 C CA . ILE A 1 85 ? 19.183 47.844 11.123 1.00 59.87 603 ILE A CA 1
ATOM 569 C C . ILE A 1 85 ? 18.899 48.480 9.751 1.00 62.95 603 ILE A C 1
ATOM 570 O O . ILE A 1 85 ? 19.359 47.996 8.718 1.00 63.42 603 ILE A O 1
ATOM 575 N N . LEU A 1 86 ? 18.156 49.582 9.757 1.00 66.66 604 LEU A N 1
ATOM 576 C CA . LEU A 1 86 ? 17.756 50.278 8.537 1.00 69.88 604 LEU A CA 1
ATOM 577 C C . LEU A 1 86 ? 18.833 50.552 7.500 1.00 72.63 604 LEU A C 1
ATOM 578 O O . LEU A 1 86 ? 18.516 50.868 6.345 1.00 72.71 604 LEU A O 1
ATOM 583 N N . SER A 1 87 ? 20.095 50.444 7.893 1.00 75.40 605 SER A N 1
ATOM 584 C CA . SER A 1 87 ? 21.160 50.752 6.963 1.00 77.16 605 SER A CA 1
ATOM 585 C C . SER A 1 87 ? 22.278 49.743 6.860 1.00 80.01 605 SER A C 1
ATOM 586 O O . SER A 1 87 ? 23.373 50.085 6.444 1.00 80.76 605 SER A O 1
ATOM 589 N N . SER A 1 88 ? 22.013 48.500 7.229 1.00 83.32 606 SER A N 1
ATOM 590 C CA . SER A 1 88 ? 23.043 47.470 7.159 1.00 86.90 606 SER A CA 1
ATOM 591 C C . SER A 1 88 ? 23.313 47.085 5.698 1.00 88.63 606 SER A C 1
ATOM 592 O O . SER A 1 88 ? 22.411 47.089 4.871 1.00 88.23 606 SER A O 1
ATOM 595 N N . ASN A 1 89 ? 24.567 46.791 5.373 1.00 91.13 607 ASN A N 1
ATOM 596 C CA . ASN A 1 89 ? 24.892 46.392 4.013 1.00 92.88 607 ASN A CA 1
ATOM 597 C C . ASN A 1 89 ? 24.839 44.892 4.039 1.00 93.86 607 ASN A C 1
ATOM 598 O O . ASN A 1 89 ? 23.929 44.296 3.486 1.00 95.61 607 ASN A O 1
ATOM 603 N N . GLU A 1 90 ? 25.813 44.295 4.721 1.00 94.12 608 GLU A N 1
ATOM 604 C CA . GLU A 1 90 ? 25.915 42.847 4.845 1.00 94.10 608 GLU A CA 1
ATOM 605 C C . GLU A 1 90 ? 24.956 42.295 5.889 1.00 92.72 608 GLU A C 1
ATOM 606 O O . GLU A 1 90 ? 24.574 42.986 6.831 1.00 93.40 608 GLU A O 1
ATOM 612 N N . ILE A 1 91 ? 24.588 41.032 5.713 1.00 89.92 609 ILE A N 1
ATOM 613 C CA . ILE A 1 91 ? 23.680 40.349 6.617 1.00 87.27 609 ILE A CA 1
ATOM 614 C C . ILE A 1 91 ? 24.172 40.401 8.065 1.00 86.95 609 ILE A C 1
ATOM 615 O O . ILE A 1 91 ? 23.397 40.685 8.977 1.00 86.45 609 ILE A O 1
ATOM 620 N N . VAL A 1 92 ? 25.459 40.141 8.273 1.00 86.78 610 VAL A N 1
ATOM 621 C CA . VAL A 1 92 ? 26.028 40.149 9.622 1.00 86.39 610 VAL A CA 1
ATOM 622 C C . VAL A 1 92 ? 25.601 41.366 10.465 1.00 86.76 610 VAL A C 1
ATOM 623 O O . VAL A 1 92 ? 25.300 41.208 11.649 1.00 86.12 610 VAL A O 1
ATOM 627 N N . HIS A 1 93 ? 25.585 42.564 9.862 1.00 87.05 611 HIS A N 1
ATOM 628 C CA . HIS A 1 93 ? 25.132 43.782 10.543 1.00 86.91 611 HIS A CA 1
ATOM 629 C C . HIS A 1 93 ? 23.640 43.601 10.795 1.00 84.37 611 HIS A C 1
ATOM 630 O O . HIS A 1 93 ? 23.189 43.576 11.933 1.00 82.30 611 HIS A O 1
ATOM 637 N N . LEU A 1 94 ? 22.882 43.464 9.707 1.00 83.21 612 LEU A N 1
ATOM 638 C CA . LEU A 1 94 ? 21.441 43.264 9.776 1.00 81.94 612 LEU A CA 1
ATOM 639 C C . LEU A 1 94 ? 21.101 42.153 10.792 1.00 80.72 612 LEU A C 1
ATOM 640 O O . LEU A 1 94 ? 20.190 42.298 11.622 1.00 81.83 612 LEU A O 1
ATOM 645 N N . LYS A 1 95 ? 21.852 41.058 10.735 1.00 78.03 613 LYS A N 1
ATOM 646 C CA . LYS A 1 95 ? 21.673 39.925 11.645 1.00 77.00 613 LYS A CA 1
ATOM 647 C C . LYS A 1 95 ? 21.623 40.291 13.143 1.00 74.87 613 LYS A C 1
ATOM 648 O O . LYS A 1 95 ? 20.575 40.202 13.773 1.00 74.16 613 LYS A O 1
ATOM 654 N N . SER A 1 96 ? 22.758 40.692 13.710 1.00 73.91 614 SER A N 1
ATOM 655 C CA . SER A 1 96 ? 22.834 41.041 15.128 1.00 72.21 614 SER A CA 1
ATOM 656 C C . SER A 1 96 ? 21.926 42.203 15.526 1.00 70.86 614 SER A C 1
ATOM 657 O O . SER A 1 96 ? 21.168 42.114 16.500 1.00 71.47 614 SER A O 1
ATOM 660 N N . GLY A 1 97 ? 22.027 43.301 14.784 1.00 67.78 615 GLY A N 1
ATOM 661 C CA . GLY A 1 97 ? 21.198 44.449 15.063 1.00 64.76 615 GLY A CA 1
ATOM 662 C C . GLY A 1 97 ? 19.780 43.978 15.289 1.00 63.25 615 GLY A C 1
ATOM 663 O O . GLY A 1 97 ? 19.144 44.355 16.286 1.00 61.38 615 GLY A O 1
ATOM 664 N N . THR A 1 98 ? 19.291 43.144 14.363 1.00 61.43 616 THR A N 1
ATOM 665 C CA . THR A 1 98 ? 17.934 42.613 14.458 1.00 61.58 616 THR A CA 1
ATOM 666 C C . THR A 1 98 ? 17.736 41.843 15.776 1.00 59.75 616 THR A C 1
ATOM 667 O O . THR A 1 98 ? 16.716 42.016 16.460 1.00 56.37 616 THR A O 1
ATOM 671 N N . GLU A 1 99 ? 18.737 41.037 16.134 1.00 60.79 617 GLU A N 1
ATOM 672 C CA . GLU A 1 99 ? 18.717 40.272 17.370 1.00 63.37 617 GLU A CA 1
ATOM 673 C C . GLU A 1 99 ? 18.700 41.207 18.600 1.00 64.62 617 GLU A C 1
ATOM 674 O O . GLU A 1 99 ? 17.812 41.108 19.469 1.00 65.36 617 GLU A O 1
ATOM 680 N N . ASN A 1 100 ? 19.680 42.109 18.685 1.00 64.15 618 ASN A N 1
ATOM 681 C CA . ASN A 1 100 ? 19.708 43.009 19.828 1.00 65.78 618 ASN A CA 1
ATOM 682 C C . ASN A 1 100 ? 18.426 43.792 19.945 1.00 65.43 618 ASN A C 1
ATOM 683 O O . ASN A 1 100 ? 17.985 44.101 21.057 1.00 64.20 618 ASN A O 1
ATOM 688 N N . MET A 1 101 ? 17.833 44.122 18.802 1.00 65.29 619 MET A N 1
ATOM 689 C CA . MET A 1 101 ? 16.593 44.848 18.827 1.00 66.15 619 MET A CA 1
ATOM 690 C C . MET A 1 101 ? 15.578 43.905 19.448 1.00 67.69 619 MET A C 1
ATOM 691 O O . MET A 1 101 ? 14.661 44.341 20.143 1.00 67.81 619 MET A O 1
ATOM 696 N N . ILE A 1 102 ? 15.753 42.607 19.197 1.00 68.36 620 ILE A N 1
ATOM 697 C CA . ILE A 1 102 ? 14.857 41.579 19.728 1.00 67.36 620 ILE A CA 1
ATOM 698 C C . ILE A 1 102 ? 15.091 41.370 21.219 1.00 68.40 620 ILE A C 1
ATOM 699 O O . ILE A 1 102 ? 14.160 41.493 22.008 1.00 69.13 620 ILE A O 1
ATOM 704 N N . LYS A 1 103 ? 16.333 41.049 21.594 1.00 68.29 621 LYS A N 1
ATOM 705 C CA . LYS A 1 103 ? 16.698 40.827 23.004 1.00 67.35 621 LYS A CA 1
ATOM 706 C C . LYS A 1 103 ? 16.158 41.951 23.881 1.00 66.01 621 LYS A C 1
ATOM 707 O O . LYS A 1 103 ? 15.759 41.745 25.022 1.00 65.83 621 LYS A O 1
ATOM 713 N N . LEU A 1 104 ? 16.153 43.149 23.323 1.00 65.97 622 LEU A N 1
ATOM 714 C CA . LEU A 1 104 ? 15.625 44.301 24.006 1.00 65.57 622 LEU A CA 1
ATOM 715 C C . LEU A 1 104 ? 14.169 44.015 24.273 1.00 66.19 622 LEU A C 1
ATOM 716 O O . LEU A 1 104 ? 13.594 44.573 25.188 1.00 66.87 622 LEU A O 1
ATOM 721 N N . GLY A 1 105 ? 13.578 43.147 23.456 1.00 67.55 623 GLY A N 1
ATOM 722 C CA . GLY A 1 105 ? 12.168 42.817 23.595 1.00 70.56 623 GLY A CA 1
ATOM 723 C C . GLY A 1 105 ? 11.293 43.607 22.624 1.00 73.54 623 GLY A C 1
ATOM 724 O O . GLY A 1 105 ? 10.193 44.048 22.958 1.00 73.47 623 GLY A O 1
ATOM 725 N N . LEU A 1 106 ? 11.794 43.807 21.414 1.00 75.41 624 LEU A N 1
ATOM 726 C CA . LEU A 1 106 ? 11.060 44.543 20.391 1.00 77.22 624 LEU A CA 1
ATOM 727 C C . LEU A 1 106 ? 11.179 43.721 19.111 1.00 77.68 624 LEU A C 1
ATOM 728 O O . LEU A 1 106 ? 11.720 44.175 18.094 1.00 78.26 624 LEU A O 1
ATOM 733 N N . PRO A 1 107 ? 10.669 42.482 19.155 1.00 77.90 625 PRO A N 1
ATOM 734 C CA . PRO A 1 107 ? 10.697 41.540 18.030 1.00 77.74 625 PRO A CA 1
ATOM 735 C C . PRO A 1 107 ? 9.909 41.987 16.797 1.00 76.30 625 PRO A C 1
ATOM 736 O O . PRO A 1 107 ? 10.367 41.825 15.663 1.00 75.93 625 PRO A O 1
ATOM 740 N N . GLU A 1 108 ? 8.727 42.548 17.024 1.00 76.25 626 GLU A N 1
ATOM 741 C CA . GLU A 1 108 ? 7.918 43.009 15.916 1.00 77.02 626 GLU A CA 1
ATOM 742 C C . GLU A 1 108 ? 8.591 44.190 15.241 1.00 77.39 626 GLU A C 1
ATOM 743 O O . GLU A 1 108 ? 8.705 44.209 14.003 1.00 76.40 626 GLU A O 1
ATOM 749 N N . GLN A 1 109 ? 9.045 45.167 16.038 1.00 78.80 627 GLN A N 1
ATOM 750 C CA . GLN A 1 109 ? 9.728 46.361 15.500 1.00 79.00 627 GLN A CA 1
ATOM 751 C C . GLN A 1 109 ? 11.014 45.951 14.777 1.00 75.17 627 GLN A C 1
ATOM 752 O O . GLN A 1 109 ? 11.407 46.560 13.783 1.00 71.68 627 GLN A O 1
ATOM 758 N N . ALA A 1 110 ? 11.655 44.901 15.279 1.00 72.43 628 ALA A N 1
ATOM 759 C CA . ALA A 1 110 ? 12.863 44.386 14.655 1.00 70.46 628 ALA A CA 1
ATOM 760 C C . ALA A 1 110 ? 12.526 43.701 13.311 1.00 70.71 628 ALA A C 1
ATOM 761 O O . ALA A 1 110 ? 13.205 43.953 12.294 1.00 70.91 628 ALA A O 1
ATOM 763 N N . LEU A 1 111 ? 11.492 42.842 13.310 1.00 68.57 629 LEU A N 1
ATOM 764 C CA . LEU A 1 111 ? 11.059 42.173 12.097 1.00 65.70 629 LEU A CA 1
ATOM 765 C C . LEU A 1 111 ? 10.602 43.256 11.118 1.00 65.59 629 LEU A C 1
ATOM 766 O O . LEU A 1 111 ? 11.083 43.301 9.971 1.00 64.13 629 LEU A O 1
ATOM 771 N N . ASP A 1 112 ? 9.681 44.124 11.585 1.00 66.53 630 ASP A N 1
ATOM 772 C CA . ASP A 1 112 ? 9.137 45.223 10.787 1.00 68.59 630 ASP A CA 1
ATOM 773 C C . ASP A 1 112 ? 10.246 46.030 10.116 1.00 69.00 630 ASP A C 1
ATOM 774 O O . ASP A 1 112 ? 10.216 46.213 8.906 1.00 68.51 630 ASP A O 1
ATOM 779 N N . LEU A 1 113 ? 11.229 46.503 10.887 1.00 69.86 631 LEU A N 1
ATOM 780 C CA . LEU A 1 113 ? 12.366 47.267 10.328 1.00 69.99 631 LEU A CA 1
ATOM 781 C C . LEU A 1 113 ? 13.215 46.428 9.370 1.00 69.96 631 LEU A C 1
ATOM 782 O O . LEU A 1 113 ? 13.560 46.878 8.281 1.00 70.50 631 LEU A O 1
ATOM 787 N N . PHE A 1 114 ? 13.561 45.221 9.815 1.00 69.93 632 PHE A N 1
ATOM 788 C CA . PHE A 1 114 ? 14.386 44.268 9.062 1.00 69.76 632 PHE A CA 1
ATOM 789 C C . PHE A 1 114 ? 13.863 43.979 7.663 1.00 68.93 632 PHE A C 1
ATOM 790 O O . PHE A 1 114 ? 14.632 43.843 6.724 1.00 68.73 632 PHE A O 1
ATOM 798 N N . LEU A 1 115 ? 12.546 43.876 7.538 1.00 67.88 633 LEU A N 1
ATOM 799 C CA . LEU A 1 115 ? 11.936 43.580 6.261 1.00 66.33 633 LEU A CA 1
ATOM 800 C C . LEU A 1 115 ? 11.992 44.800 5.357 1.00 65.86 633 LEU A C 1
ATOM 801 O O . LEU A 1 115 ? 12.149 44.666 4.150 1.00 65.29 633 LEU A O 1
ATOM 806 N N . GLN A 1 116 ? 11.878 45.987 5.953 1.00 66.02 634 GLN A N 1
ATOM 807 C CA . GLN A 1 116 ? 11.942 47.251 5.210 1.00 65.56 634 GLN A CA 1
ATOM 808 C C . GLN A 1 116 ? 13.338 47.349 4.539 1.00 63.98 634 GLN A C 1
ATOM 809 O O . GLN A 1 116 ? 13.472 47.782 3.380 1.00 61.72 634 GLN A O 1
ATOM 815 N N . ASN A 1 117 ? 14.365 46.940 5.290 1.00 63.36 635 ASN A N 1
ATOM 816 C CA . ASN A 1 117 ? 15.739 46.917 4.808 1.00 63.72 635 ASN A CA 1
ATOM 817 C C . ASN A 1 117 ? 15.773 46.036 3.544 1.00 64.07 635 ASN A C 1
ATOM 818 O O . ASN A 1 117 ? 16.301 46.462 2.496 1.00 63.90 635 ASN A O 1
ATOM 823 N N . ARG A 1 118 ? 15.191 44.830 3.629 1.00 65.46 636 ARG A N 1
ATOM 824 C CA . ARG A 1 118 ? 15.146 43.914 2.483 1.00 65.90 636 ARG A CA 1
ATOM 825 C C . ARG A 1 118 ? 14.381 44.570 1.358 1.00 66.24 636 ARG A C 1
ATOM 826 O O . ARG A 1 118 ? 14.782 44.471 0.198 1.00 67.20 636 ARG A O 1
ATOM 834 N N . SER A 1 119 ? 13.283 45.246 1.697 1.00 65.29 637 SER A N 1
ATOM 835 C CA . SER A 1 119 ? 12.487 45.948 0.693 1.00 66.47 637 SER A CA 1
ATOM 836 C C . SER A 1 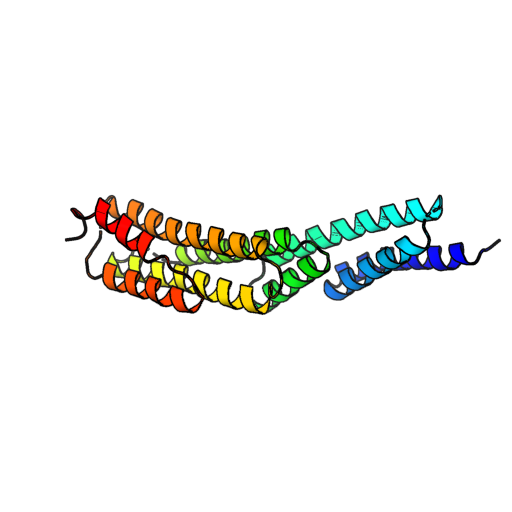119 ? 13.397 46.936 -0.050 1.00 67.48 637 SER A C 1
ATOM 837 O O . SER A 1 119 ? 13.577 46.820 -1.258 1.00 65.95 637 SER A O 1
ATOM 840 N N . ASN A 1 120 ? 13.980 47.894 0.680 1.00 69.66 638 ASN A N 1
ATOM 841 C CA . ASN A 1 120 ? 14.856 48.880 0.073 1.00 71.03 638 ASN A CA 1
ATOM 842 C C . ASN A 1 120 ? 15.938 48.220 -0.763 1.00 72.04 638 ASN A C 1
ATOM 843 O O . ASN A 1 120 ? 16.185 48.637 -1.907 1.00 71.33 638 ASN A O 1
ATOM 848 N N . PHE A 1 121 ? 16.586 47.189 -0.212 1.00 72.79 639 PHE A N 1
ATOM 849 C CA . PHE A 1 121 ? 17.623 46.487 -0.972 1.00 74.59 639 PHE A CA 1
ATOM 850 C C . PHE A 1 121 ? 17.063 46.187 -2.369 1.00 76.00 639 PHE A C 1
ATOM 851 O O . PHE A 1 121 ? 17.766 46.277 -3.378 1.00 76.39 639 PHE A O 1
ATOM 859 N N . ILE A 1 122 ? 15.784 45.819 -2.402 1.00 76.83 640 ILE A N 1
ATOM 860 C CA . ILE A 1 122 ? 15.101 45.479 -3.629 1.00 75.81 640 ILE A CA 1
ATOM 861 C C . ILE A 1 122 ? 14.850 46.707 -4.491 1.00 76.57 640 ILE A C 1
ATOM 862 O O . ILE A 1 122 ? 15.102 46.678 -5.676 1.00 75.62 640 ILE A O 1
ATOM 867 N N . GLN A 1 123 ? 14.369 47.788 -3.905 1.00 79.88 641 GLN A N 1
ATOM 868 C CA . GLN A 1 123 ? 14.128 48.986 -4.689 1.00 83.99 641 GLN A CA 1
ATOM 869 C C . GLN A 1 123 ? 15.421 49.412 -5.371 1.00 84.91 641 GLN A C 1
ATOM 870 O O . GLN A 1 123 ? 15.520 49.450 -6.605 1.00 84.38 641 GLN A O 1
ATOM 876 N N . ASP A 1 124 ? 16.410 49.725 -4.544 1.00 84.73 642 ASP A N 1
ATOM 877 C CA . ASP A 1 124 ? 17.694 50.159 -5.026 1.00 84.88 642 ASP A CA 1
ATOM 878 C C . ASP A 1 124 ? 18.282 49.296 -6.135 1.00 85.08 642 ASP A C 1
ATOM 879 O O . ASP A 1 124 ? 18.712 49.845 -7.150 1.00 86.34 642 ASP A O 1
ATOM 884 N N . LEU A 1 125 ? 18.298 47.971 -5.970 1.00 84.88 643 LEU A N 1
ATOM 885 C CA . LEU A 1 125 ? 18.826 47.067 -7.012 1.00 84.41 643 LEU A CA 1
ATOM 886 C C . LEU A 1 125 ? 18.041 47.194 -8.336 1.00 85.26 643 LEU A C 1
ATOM 887 O O . LEU A 1 125 ? 18.630 47.233 -9.434 1.00 84.29 643 LEU A O 1
ATOM 892 N N . ILE A 1 126 ? 16.715 47.261 -8.242 1.00 85.37 644 ILE A N 1
ATOM 893 C CA . ILE A 1 126 ? 15.899 47.367 -9.451 1.00 85.17 644 ILE A CA 1
ATOM 894 C C . ILE A 1 126 ? 16.159 48.651 -10.206 1.00 83.51 644 ILE A C 1
ATOM 895 O O . ILE A 1 126 ? 16.078 48.671 -11.431 1.00 81.64 644 ILE A O 1
ATOM 900 N N . LEU A 1 127 ? 16.462 49.719 -9.473 1.00 84.02 645 LEU A N 1
ATOM 901 C CA . LEU A 1 127 ? 16.757 51.003 -10.093 1.00 85.08 645 LEU A CA 1
ATOM 902 C C . LEU A 1 127 ? 18.047 50.871 -10.876 1.00 85.99 645 LEU A C 1
ATOM 903 O O . LEU A 1 127 ? 18.148 51.355 -12.000 1.00 87.20 645 LEU A O 1
ATOM 908 N N . GLN A 1 128 ? 19.015 50.177 -10.286 1.00 86.50 646 GLN A N 1
ATOM 909 C CA . GLN A 1 128 ? 20.322 49.954 -10.903 1.00 86.71 646 GLN A CA 1
ATOM 910 C C . GLN A 1 128 ? 20.329 49.132 -12.186 1.00 85.63 646 GLN A C 1
ATOM 911 O O . GLN A 1 128 ? 21.224 48.318 -12.376 1.00 86.16 646 GLN A O 1
ATOM 917 N N . ILE A 1 129 ? 19.36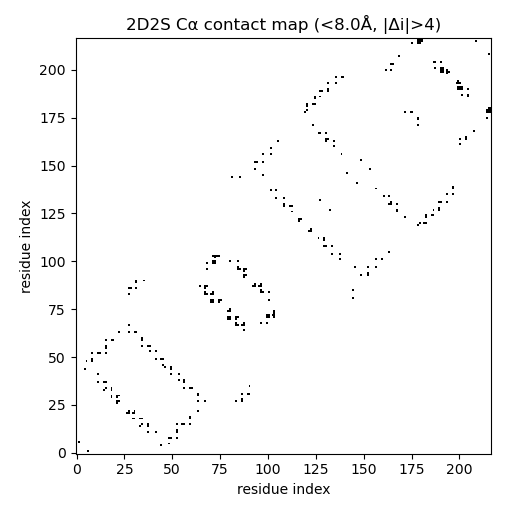9 49.335 -13.075 1.00 85.55 647 ILE A N 1
ATOM 918 C CA . ILE A 1 129 ? 19.348 48.546 -14.309 1.00 86.14 647 ILE A CA 1
ATOM 919 C C . ILE A 1 129 ? 19.220 49.444 -15.538 1.00 87.91 647 ILE A C 1
ATOM 920 O O . ILE A 1 129 ? 18.133 49.951 -15.856 1.00 89.26 647 ILE A O 1
ATOM 925 N N . VAL A 1 132 ? 15.011 49.518 -18.695 1.00 100.00 650 VAL A N 1
ATOM 926 C CA . VAL A 1 132 ? 14.480 48.579 -19.676 1.00 100.00 650 VAL A CA 1
ATOM 927 C C . VAL A 1 132 ? 15.325 48.552 -20.941 1.00 100.00 650 VAL A C 1
ATOM 928 O O . VAL A 1 132 ? 15.077 49.308 -21.888 1.00 100.00 650 VAL A O 1
ATOM 932 N N . ASP A 1 133 ? 16.331 47.682 -20.948 1.00 100.00 651 ASP A N 1
ATOM 933 C CA . ASP A 1 133 ? 17.189 47.547 -22.108 1.00 100.00 651 ASP A CA 1
ATOM 934 C C . ASP A 1 133 ? 16.359 46.855 -23.180 1.00 99.97 651 ASP A C 1
ATOM 935 O O . ASP A 1 133 ? 16.130 47.396 -24.256 1.00 100.00 651 ASP A O 1
ATOM 940 N N . ASN A 1 134 ? 15.916 45.628 -22.901 1.00 100.00 652 ASN A N 1
ATOM 941 C CA . ASN A 1 134 ? 15.081 44.811 -23.785 1.00 100.00 652 ASN A CA 1
ATOM 942 C C . ASN A 1 134 ? 14.059 44.008 -22.924 1.00 100.00 652 ASN A C 1
ATOM 943 O O . ASN A 1 134 ? 14.396 43.581 -21.810 1.00 100.00 652 ASN A O 1
ATOM 948 N N . PRO A 1 135 ? 12.819 43.829 -23.447 1.00 100.00 653 PRO A N 1
ATOM 949 C CA . PRO A 1 135 ? 11.641 43.235 -22.734 1.00 100.00 653 PRO A CA 1
ATOM 950 C C . PRO A 1 135 ? 11.818 42.018 -21.878 1.00 99.67 653 PRO A C 1
ATOM 951 O O . PRO A 1 135 ? 11.266 41.961 -20.770 1.00 99.23 653 PRO A O 1
ATOM 955 N N . THR A 1 136 ? 12.524 41.033 -22.373 1.00 99.79 654 THR A N 1
ATOM 956 C CA . THR A 1 136 ? 12.605 39.840 -21.594 1.00 100.00 654 THR A CA 1
ATOM 957 C C . THR A 1 136 ? 13.814 39.922 -20.645 1.00 100.00 654 THR A C 1
ATOM 958 O O . THR A 1 136 ? 13.817 39.292 -19.595 1.00 99.74 654 THR A O 1
ATOM 962 N N . ASN A 1 137 ? 14.838 40.700 -21.040 1.00 100.00 655 ASN A N 1
ATOM 963 C CA . ASN A 1 137 ? 16.062 40.842 -20.243 1.00 99.72 655 ASN A CA 1
ATOM 964 C C . ASN A 1 137 ? 15.748 41.679 -19.048 1.00 98.58 655 ASN A C 1
ATOM 965 O O . ASN A 1 137 ? 16.497 41.724 -18.084 1.00 100.00 655 ASN A O 1
ATOM 970 N N . TYR A 1 138 ? 14.655 42.353 -19.138 1.00 96.36 656 TYR A N 1
ATOM 971 C CA . TYR A 1 138 ? 14.233 43.203 -18.061 1.00 93.42 656 TYR A CA 1
ATOM 972 C C . TYR A 1 138 ? 13.403 42.417 -17.068 1.00 93.09 656 TYR A C 1
ATOM 973 O O . TYR A 1 138 ? 13.722 42.329 -15.879 1.00 91.93 656 TYR A O 1
ATOM 982 N N . LEU A 1 139 ? 12.337 41.857 -17.574 1.00 93.11 657 LEU A N 1
ATOM 983 C CA . LEU A 1 139 ? 11.411 41.069 -16.769 1.00 91.04 657 LEU A CA 1
ATOM 984 C C . LEU A 1 139 ? 12.127 39.970 -15.959 1.00 90.85 657 LEU A C 1
ATOM 985 O O . LEU A 1 139 ? 11.859 39.800 -14.765 1.00 89.77 657 LEU A O 1
ATOM 990 N N . THR A 1 140 ? 13.039 39.238 -16.605 1.00 90.40 658 THR A N 1
ATOM 991 C CA . THR A 1 140 ? 13.795 38.167 -15.944 1.00 89.44 658 THR A CA 1
ATOM 992 C C . THR A 1 140 ? 14.750 38.700 -14.885 1.00 88.55 658 THR A C 1
ATOM 993 O O . THR A 1 140 ? 14.758 38.210 -13.762 1.00 88.62 658 THR A O 1
ATOM 997 N N . GLN A 1 141 ? 15.570 39.687 -15.239 1.00 87.83 659 GLN A N 1
ATOM 998 C CA . GLN A 1 141 ? 16.491 40.258 -14.265 1.00 87.20 659 GLN A CA 1
ATOM 999 C C . GLN A 1 141 ? 15.642 40.721 -13.087 1.00 86.12 659 GLN A C 1
ATOM 1000 O O . GLN A 1 141 ? 16.001 40.500 -11.936 1.00 84.87 659 GLN A O 1
ATOM 1006 N N . LEU A 1 142 ? 14.497 41.332 -13.385 1.00 85.83 660 LEU A N 1
ATOM 1007 C CA . LEU A 1 142 ? 13.578 41.828 -12.363 1.00 84.14 660 LEU A CA 1
ATOM 1008 C C . LEU A 1 142 ? 13.145 40.719 -11.378 1.00 84.88 660 LEU A C 1
ATOM 1009 O O . LEU A 1 142 ? 13.233 40.884 -10.153 1.00 84.99 660 LEU A O 1
ATOM 1014 N N . ALA A 1 143 ? 12.680 39.592 -11.921 1.00 84.75 661 ALA A N 1
ATOM 1015 C CA . ALA A 1 143 ? 12.245 38.454 -11.112 1.00 83.25 661 ALA A CA 1
ATOM 1016 C C . ALA A 1 143 ? 13.380 37.997 -10.194 1.00 82.49 661 ALA A C 1
ATOM 1017 O O . ALA A 1 143 ? 13.214 37.933 -8.981 1.00 82.20 661 ALA A O 1
ATOM 1019 N N . VAL A 1 144 ? 14.527 37.660 -10.774 1.00 82.14 662 VAL A N 1
ATOM 1020 C CA . VAL A 1 144 ? 15.669 37.250 -9.973 1.00 82.15 662 VAL A CA 1
ATOM 1021 C C . VAL A 1 144 ? 15.716 38.192 -8.771 1.00 82.16 662 VAL A C 1
ATOM 1022 O O . VAL A 1 144 ? 15.314 37.805 -7.673 1.00 84.13 662 VAL A O 1
ATOM 1026 N N . ILE A 1 145 ? 16.176 39.424 -8.984 1.00 80.11 663 ILE A N 1
ATOM 1027 C CA . ILE A 1 145 ? 16.229 40.424 -7.929 1.00 79.18 663 ILE A CA 1
ATOM 1028 C C . ILE A 1 145 ? 15.170 40.155 -6.845 1.00 77.29 663 ILE A C 1
ATOM 1029 O O . ILE A 1 145 ? 15.498 39.753 -5.728 1.00 77.26 663 ILE A O 1
ATOM 1034 N N . ARG A 1 146 ? 13.899 40.368 -7.187 1.00 75.31 664 ARG A N 1
ATOM 1035 C CA . ARG A 1 146 ? 12.788 40.173 -6.260 1.00 72.91 664 ARG A CA 1
ATOM 1036 C C . ARG A 1 146 ? 12.828 38.837 -5.507 1.00 72.36 664 ARG A C 1
ATOM 1037 O O . ARG A 1 146 ? 13.308 38.755 -4.376 1.00 71.59 664 ARG A O 1
ATOM 1045 N N . PHE A 1 147 ? 12.323 37.790 -6.145 1.00 73.30 665 PHE A N 1
ATOM 1046 C CA . PHE A 1 147 ? 12.243 36.443 -5.565 1.00 74.17 665 PHE A CA 1
ATOM 1047 C C . PHE A 1 147 ? 13.531 35.903 -4.915 1.00 73.51 665 PHE A C 1
ATOM 1048 O O . PHE A 1 147 ? 13.480 35.050 -4.035 1.00 71.94 665 PHE A O 1
ATOM 1056 N N . GLN A 1 148 ? 14.676 36.398 -5.355 1.00 72.94 666 GLN A N 1
ATOM 1057 C CA . GLN A 1 148 ? 15.950 35.995 -4.783 1.00 73.78 666 GLN A CA 1
ATOM 1058 C C . GLN A 1 148 ? 16.120 36.630 -3.392 1.00 71.51 666 GLN A C 1
ATOM 1059 O O . GLN A 1 148 ? 16.767 36.055 -2.508 1.00 70.48 666 GLN A O 1
ATOM 1065 N N . THR A 1 149 ? 15.550 37.822 -3.198 1.00 70.13 667 THR A N 1
ATOM 1066 C CA . THR A 1 149 ? 15.673 38.496 -1.912 1.00 68.27 667 THR A CA 1
ATOM 1067 C C . THR A 1 149 ? 14.521 38.033 -1.046 1.00 69.91 667 THR A C 1
ATOM 1068 O O . THR A 1 149 ? 14.636 38.019 0.188 1.00 69.31 667 THR A O 1
ATOM 1072 N N . ILE A 1 150 ? 13.421 37.635 -1.679 1.00 72.19 668 ILE A N 1
ATOM 1073 C CA . ILE A 1 150 ? 12.280 37.130 -0.921 1.00 75.82 668 ILE A CA 1
ATOM 1074 C C . ILE A 1 150 ? 12.661 35.782 -0.293 1.00 77.77 668 ILE A C 1
ATOM 1075 O O . ILE A 1 150 ? 12.384 35.544 0.889 1.00 79.47 668 ILE A O 1
ATOM 1080 N N . LYS A 1 151 ? 13.313 34.911 -1.073 1.00 79.46 669 LYS A N 1
ATOM 1081 C CA . LYS A 1 151 ? 13.732 33.591 -0.581 1.00 80.70 669 LYS A CA 1
ATOM 1082 C C . LYS A 1 151 ? 14.780 33.695 0.533 1.00 80.57 669 LYS A C 1
ATOM 1083 O O . LYS A 1 151 ? 14.612 33.082 1.593 1.00 80.45 669 LYS A O 1
ATOM 1089 N N . LYS A 1 152 ? 15.844 34.467 0.277 1.00 80.96 670 LYS A N 1
ATOM 1090 C CA . LYS A 1 152 ? 16.950 34.707 1.219 1.00 81.68 670 LYS A CA 1
ATOM 1091 C C . LYS A 1 152 ? 16.457 35.340 2.537 1.00 82.35 670 LYS A C 1
ATOM 1092 O O . LYS A 1 152 ? 16.884 34.933 3.627 1.00 81.51 670 LYS A O 1
ATOM 1098 N N . THR A 1 153 ? 15.564 36.332 2.431 1.00 82.72 671 THR A N 1
ATOM 1099 C CA . THR A 1 153 ? 15.000 37.013 3.601 1.00 83.03 671 THR A CA 1
ATOM 1100 C C . THR A 1 153 ? 14.165 36.051 4.462 1.00 83.79 671 THR A C 1
ATOM 1101 O O . THR A 1 153 ? 14.001 36.273 5.663 1.00 84.73 671 THR A O 1
ATOM 1105 N N . VAL A 1 154 ? 13.634 34.992 3.852 1.00 84.36 672 VAL A N 1
ATOM 1106 C CA . VAL A 1 154 ? 12.853 34.003 4.582 1.00 84.35 672 VAL A CA 1
ATOM 1107 C C . VAL A 1 154 ? 13.844 33.042 5.248 1.00 85.45 672 VAL A C 1
ATOM 1108 O O . VAL A 1 154 ? 13.645 32.636 6.391 1.00 85.29 672 VAL A O 1
ATOM 1112 N N . GLU A 1 155 ? 14.926 32.704 4.548 1.00 86.10 673 GLU A N 1
ATOM 1113 C CA . GLU A 1 155 ? 15.947 31.805 5.091 1.00 87.20 673 GLU A CA 1
ATOM 1114 C C . GLU A 1 155 ? 16.725 32.450 6.251 1.00 88.02 673 GLU A C 1
ATOM 1115 O O . GLU A 1 155 ? 17.197 31.747 7.142 1.00 89.23 673 GLU A O 1
ATOM 1121 N N . ASP A 1 156 ? 16.870 33.779 6.229 1.00 88.03 674 ASP A N 1
ATOM 1122 C CA . ASP A 1 156 ? 17.550 34.506 7.305 1.00 86.78 674 ASP A CA 1
ATOM 1123 C C . ASP A 1 156 ? 16.547 34.743 8.430 1.00 85.85 674 ASP A C 1
ATOM 1124 O O . ASP A 1 156 ? 16.932 34.831 9.588 1.00 86.19 674 ASP A O 1
ATOM 1129 N N . PHE A 1 157 ? 15.267 34.866 8.076 1.00 85.44 675 PHE A N 1
ATOM 1130 C CA . PHE A 1 157 ? 14.197 35.078 9.048 1.00 84.87 675 PHE A CA 1
ATOM 1131 C C . PHE A 1 157 ? 14.062 33.797 9.829 1.00 86.59 675 PHE A C 1
ATOM 1132 O O . PHE A 1 157 ? 13.566 33.793 10.967 1.00 86.66 675 PHE A O 1
ATOM 1140 N N . GLN A 1 158 ? 14.484 32.693 9.215 1.00 88.54 676 GLN A N 1
ATOM 1141 C CA . GLN A 1 158 ? 14.407 31.423 9.921 1.00 90.61 676 GLN A CA 1
ATOM 1142 C C . GLN A 1 158 ? 15.520 31.323 10.958 1.00 90.68 676 GLN A C 1
ATOM 1143 O O . GLN A 1 158 ? 15.243 31.054 12.110 1.00 88.87 676 GLN A O 1
ATOM 1149 N N . ASP A 1 159 ? 16.765 31.584 10.567 1.00 93.61 677 ASP A N 1
ATOM 1150 C CA . ASP A 1 159 ? 17.885 31.493 11.509 1.00 96.84 677 ASP A CA 1
ATOM 1151 C C . ASP A 1 159 ? 17.935 32.628 12.545 1.00 96.72 677 ASP A C 1
ATOM 1152 O O . ASP A 1 159 ? 18.808 32.640 13.416 1.00 98.01 677 ASP A O 1
ATOM 1157 N N . ILE A 1 160 ? 17.001 33.572 12.463 1.00 95.60 678 ILE A N 1
ATOM 1158 C CA . ILE A 1 160 ? 16.975 34.694 13.407 1.00 94.42 678 ILE A CA 1
ATOM 1159 C C . ILE A 1 160 ? 15.685 34.738 14.235 1.00 94.60 678 ILE A C 1
ATOM 1160 O O . ILE A 1 160 ? 15.745 34.643 15.456 1.00 94.78 678 ILE A O 1
ATOM 1165 N N . PHE A 1 161 ? 14.527 34.870 13.587 1.00 94.82 679 PHE A N 1
ATOM 1166 C CA . PHE A 1 161 ? 13.260 34.925 14.318 1.00 95.63 679 PHE A CA 1
ATOM 1167 C C . PHE A 1 161 ? 12.686 33.547 14.684 1.00 97.34 679 PHE A C 1
ATOM 1168 O O . PHE A 1 161 ? 11.466 33.354 14.716 1.00 97.38 679 PHE A O 1
ATOM 1176 N N . LYS A 1 162 ? 13.568 32.599 14.981 1.00 98.90 680 LYS A N 1
ATOM 1177 C CA . LYS A 1 162 ? 13.168 31.244 15.351 1.00 99.41 680 LYS A CA 1
ATOM 1178 C C . LYS A 1 162 ? 12.474 31.193 16.716 1.00 99.70 680 LYS A C 1
ATOM 1179 O O . LYS A 1 162 ? 12.889 31.872 17.653 1.00 99.90 680 LYS A O 1
ATOM 1185 N N . GLU A 1 163 ? 11.420 30.384 16.821 1.00 98.77 681 GLU A N 1
ATOM 1186 C CA . GLU A 1 163 ? 10.676 30.231 18.066 1.00 97.39 681 GLU A CA 1
ATOM 1187 C C . GLU A 1 163 ? 10.056 31.536 18.462 1.00 96.43 681 GLU A C 1
ATOM 1188 O O . GLU A 1 163 ? 9.771 31.749 19.637 1.00 94.80 681 GLU A O 1
ATOM 1194 N N . LEU A 1 164 ? 9.835 32.413 17.493 1.00 97.21 682 LEU A N 1
ATOM 1195 C CA . LEU A 1 164 ? 9.285 33.724 17.813 1.00 98.62 682 LEU A CA 1
ATOM 1196 C C . LEU A 1 164 ? 7.771 33.773 17.941 1.00 98.02 682 LEU A C 1
ATOM 1197 O O . LEU A 1 164 ? 7.219 34.660 18.601 1.00 98.28 682 LEU A O 1
ATOM 1202 N N . GLY A 1 165 ? 7.095 32.815 17.327 1.00 97.42 683 GLY A N 1
ATOM 1203 C CA . GLY A 1 165 ? 5.651 32.807 17.419 1.00 97.14 683 GLY A CA 1
ATOM 1204 C C . GLY A 1 165 ? 4.955 32.717 16.084 1.00 96.55 683 GLY A C 1
ATOM 1205 O O . GLY A 1 165 ? 5.594 32.763 15.034 1.00 95.44 683 GLY A O 1
ATOM 1206 N N . ALA A 1 166 ? 3.633 32.597 16.137 1.00 97.32 684 ALA A N 1
ATOM 1207 C CA . ALA A 1 166 ? 2.815 32.478 14.941 1.00 96.95 684 ALA A CA 1
ATOM 1208 C C . ALA A 1 166 ? 2.553 33.825 14.288 1.00 96.63 684 ALA A C 1
ATOM 1209 O O . ALA A 1 166 ? 2.623 33.949 13.064 1.00 96.35 684 ALA A O 1
ATOM 1211 N N . LYS A 1 167 ? 2.254 34.832 15.100 1.00 95.43 685 LYS A N 1
ATOM 1212 C CA . LYS A 1 167 ? 1.982 36.154 14.558 1.00 94.57 685 LYS A CA 1
ATOM 1213 C C . LYS A 1 167 ? 3.191 36.718 13.830 1.00 93.41 685 LYS A C 1
ATOM 1214 O O . LYS A 1 167 ? 3.123 36.983 12.631 1.00 93.92 685 LYS A O 1
ATOM 1220 N N . ILE A 1 168 ? 4.294 36.907 14.552 1.00 91.38 686 ILE A N 1
ATOM 1221 C CA . ILE A 1 168 ? 5.507 37.444 13.942 1.00 89.19 686 ILE A CA 1
ATOM 1222 C C . ILE A 1 168 ? 5.777 36.709 12.629 1.00 86.39 686 ILE A C 1
ATOM 1223 O O . ILE A 1 168 ? 6.243 37.315 11.649 1.00 84.04 686 ILE A O 1
ATOM 1228 N N . SER A 1 169 ? 5.449 35.413 12.609 1.00 83.96 687 SER A N 1
ATOM 1229 C CA . SER A 1 169 ? 5.678 34.576 11.418 1.00 80.93 687 SER A CA 1
ATOM 1230 C C . SER A 1 169 ? 4.655 34.798 10.326 1.00 77.34 687 SER A C 1
ATOM 1231 O O . SER A 1 169 ? 4.938 34.548 9.167 1.00 75.97 687 SER A O 1
ATOM 1234 N N . SER A 1 170 ? 3.472 35.273 10.692 1.00 75.51 688 SER A N 1
ATOM 1235 C CA . SER A 1 170 ? 2.462 35.580 9.686 1.00 74.28 688 SER A CA 1
ATOM 1236 C C . SER A 1 170 ? 2.857 36.900 9.023 1.00 74.66 688 SER A C 1
ATOM 1237 O O . SER A 1 170 ? 2.693 37.065 7.822 1.00 73.04 688 SER A O 1
ATOM 1240 N N . ILE A 1 171 ? 3.381 37.833 9.821 1.00 78.30 689 ILE A N 1
ATOM 1241 C CA . ILE A 1 171 ? 3.801 39.144 9.320 1.00 81.09 689 ILE A CA 1
ATOM 1242 C C . ILE A 1 171 ? 4.826 38.967 8.213 1.00 81.97 689 ILE A C 1
ATOM 1243 O O . ILE A 1 171 ? 4.764 39.643 7.176 1.00 82.12 689 ILE A O 1
ATOM 1248 N N . LEU A 1 172 ? 5.777 38.066 8.462 1.00 82.55 690 LEU A N 1
ATOM 1249 C CA . LEU A 1 172 ? 6.811 37.752 7.497 1.00 83.21 690 LEU A CA 1
ATOM 1250 C C . LEU A 1 172 ? 6.123 37.492 6.176 1.00 84.22 690 LEU A C 1
ATOM 1251 O O . LEU A 1 172 ? 6.375 38.173 5.190 1.00 85.94 690 LEU A O 1
ATOM 1256 N N . VAL A 1 173 ? 5.250 36.489 6.175 1.00 84.35 691 VAL A N 1
ATOM 1257 C CA . VAL A 1 173 ? 4.487 36.089 4.998 1.00 83.06 691 VAL A CA 1
ATOM 1258 C C . VAL A 1 173 ? 3.723 37.229 4.339 1.00 83.14 691 VAL A C 1
ATOM 1259 O O . VAL A 1 173 ? 3.571 37.213 3.132 1.00 84.79 691 VAL A O 1
ATOM 1263 N N . ASP A 1 174 ? 3.233 38.203 5.106 1.00 82.77 692 ASP A N 1
ATOM 1264 C CA . ASP A 1 174 ? 2.483 39.321 4.532 1.00 83.29 692 ASP A CA 1
ATOM 1265 C C . ASP A 1 174 ? 3.378 40.172 3.618 1.00 83.24 692 ASP A C 1
ATOM 1266 O O . ASP A 1 174 ? 3.021 40.510 2.473 1.00 83.35 692 ASP A O 1
ATOM 1271 N N . TRP A 1 175 ? 4.548 40.530 4.148 1.00 82.96 693 TRP A N 1
ATOM 1272 C CA . TRP A 1 175 ? 5.532 41.295 3.398 1.00 81.36 693 TRP A CA 1
ATOM 1273 C C . TRP A 1 175 ? 5.816 40.438 2.133 1.00 79.43 693 TRP A C 1
ATOM 1274 O O . TRP A 1 175 ? 5.817 40.957 1.007 1.00 79.24 693 TRP A O 1
ATOM 1285 N N . CYS A 1 176 ? 6.032 39.132 2.324 1.00 77.98 694 CYS A N 1
ATOM 1286 C CA . CYS A 1 176 ? 6.268 38.205 1.193 1.00 76.80 694 CYS A CA 1
ATOM 1287 C C . CYS A 1 176 ? 5.148 38.318 0.118 1.00 77.03 694 CYS A C 1
ATOM 1288 O O . CYS A 1 176 ? 5.422 38.305 -1.092 1.00 75.20 694 CYS A O 1
ATOM 1291 N N . SER A 1 177 ? 3.897 38.429 0.573 1.00 77.70 695 SER A N 1
ATOM 1292 C CA . SER A 1 177 ? 2.749 38.560 -0.323 1.00 77.45 695 SER A CA 1
ATOM 1293 C C . SER A 1 177 ? 2.872 39.842 -1.142 1.00 76.68 695 SER A C 1
ATOM 1294 O O . SER A 1 177 ? 2.771 39.825 -2.383 1.00 76.96 695 SER A O 1
ATOM 1297 N N . ASP A 1 178 ? 3.103 40.948 -0.438 1.00 74.54 696 ASP A N 1
ATOM 1298 C CA . ASP A 1 178 ? 3.238 42.246 -1.081 1.00 73.52 696 ASP A CA 1
ATOM 1299 C C . ASP A 1 178 ? 4.396 42.337 -2.045 1.00 72.07 696 ASP A C 1
ATOM 1300 O O . ASP A 1 178 ? 4.247 42.905 -3.142 1.00 70.08 696 ASP A O 1
ATOM 1305 N N . GLU A 1 179 ? 5.536 41.769 -1.668 1.00 72.70 697 GLU A N 1
ATOM 1306 C CA . GLU A 1 179 ? 6.693 41.788 -2.565 1.00 73.93 697 GLU A CA 1
ATOM 1307 C C . GLU A 1 179 ? 6.341 41.150 -3.912 1.00 73.63 697 GLU A C 1
ATOM 1308 O O . GLU A 1 179 ? 6.628 41.698 -4.987 1.00 73.37 697 GLU A O 1
ATOM 1314 N N . VAL A 1 180 ? 5.697 39.993 -3.834 1.00 74.49 698 VAL A N 1
ATOM 1315 C CA . VAL A 1 180 ? 5.230 39.263 -5.006 1.00 74.62 698 VAL A CA 1
ATOM 1316 C C . VAL A 1 180 ? 4.300 40.218 -5.775 1.00 73.47 698 VAL A C 1
ATOM 1317 O O . VAL A 1 180 ? 4.450 40.416 -6.989 1.00 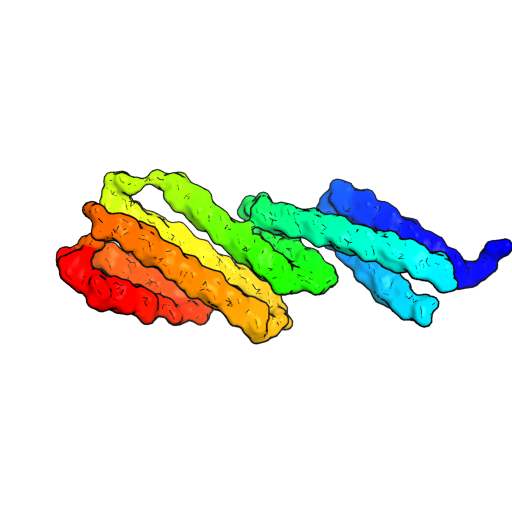72.05 698 VAL A O 1
ATOM 1321 N N . ASP A 1 181 ? 3.351 40.821 -5.051 1.00 72.62 699 ASP A N 1
ATOM 1322 C CA . ASP A 1 181 ? 2.418 41.769 -5.655 1.00 72.82 699 ASP A CA 1
ATOM 1323 C C . ASP A 1 181 ? 3.171 42.842 -6.425 1.00 73.79 699 ASP A C 1
ATOM 1324 O O . ASP A 1 181 ? 2.887 43.077 -7.603 1.00 73.49 699 ASP A O 1
ATOM 1329 N N . ASN A 1 182 ? 4.126 43.493 -5.746 1.00 74.59 700 ASN A N 1
ATOM 1330 C CA . ASN A 1 182 ? 4.939 44.554 -6.356 1.00 73.73 700 ASN A CA 1
ATOM 1331 C C . ASN A 1 182 ? 5.431 44.128 -7.736 1.00 73.98 700 ASN A C 1
ATOM 1332 O O . ASN A 1 182 ? 5.155 44.787 -8.740 1.00 73.37 700 ASN A O 1
ATOM 1337 N N . HIS A 1 183 ? 6.143 43.010 -7.787 1.00 74.14 701 HIS A N 1
ATOM 1338 C CA . HIS A 1 183 ? 6.635 42.532 -9.061 1.00 75.67 701 HIS A CA 1
ATOM 1339 C C . HIS A 1 183 ? 5.590 42.598 -10.184 1.00 75.70 701 HIS A C 1
ATOM 1340 O O . HIS A 1 183 ? 5.891 43.086 -11.267 1.00 74.32 701 HIS A O 1
ATOM 1347 N N . PHE A 1 184 ? 4.375 42.105 -9.930 1.00 77.22 702 PHE A N 1
ATOM 1348 C CA . PHE A 1 184 ? 3.311 42.133 -10.953 1.00 79.32 702 PHE A CA 1
ATOM 1349 C C . PHE A 1 184 ? 2.883 43.567 -11.282 1.00 79.13 702 PHE A C 1
ATOM 1350 O O . PHE A 1 184 ? 2.499 43.844 -12.423 1.00 80.19 702 PHE A O 1
ATOM 1358 N N . LYS A 1 185 ? 2.967 44.468 -10.295 1.00 78.15 703 LYS A N 1
ATOM 1359 C CA . LYS A 1 185 ? 2.615 45.871 -10.492 1.00 77.02 703 LYS A CA 1
ATOM 1360 C C . LYS A 1 185 ? 3.672 46.494 -11.403 1.00 76.61 703 LYS A C 1
ATOM 1361 O O . LYS A 1 185 ? 3.390 47.440 -12.156 1.00 75.92 703 LYS A O 1
ATOM 1367 N N . LEU A 1 186 ? 4.883 45.930 -11.350 1.00 77.32 704 LEU A N 1
ATOM 1368 C CA . LEU A 1 186 ? 5.996 46.377 -12.194 1.00 76.68 704 LEU A CA 1
ATOM 1369 C C . LEU A 1 186 ? 5.812 45.874 -13.630 1.00 76.70 704 LEU A C 1
ATOM 1370 O O . LEU A 1 186 ? 6.355 46.444 -14.579 1.00 75.15 704 LEU A O 1
ATOM 1375 N N . ILE A 1 187 ? 5.067 44.788 -13.811 1.00 78.71 705 ILE A N 1
ATOM 1376 C CA . ILE A 1 187 ? 4.862 44.309 -15.167 1.00 80.66 705 ILE A CA 1
ATOM 1377 C C . ILE A 1 187 ? 3.676 45.100 -15.709 1.00 81.50 705 ILE A C 1
ATOM 1378 O O . ILE A 1 187 ? 3.692 45.524 -16.855 1.00 80.71 705 ILE A O 1
ATOM 1383 N N . ASP A 1 188 ? 2.674 45.346 -14.870 1.00 83.55 706 ASP A N 1
ATOM 1384 C CA . ASP A 1 188 ? 1.501 46.114 -15.288 1.00 84.77 706 ASP A CA 1
ATOM 1385 C C . ASP A 1 188 ? 1.874 47.430 -15.941 1.00 88.49 706 ASP A C 1
ATOM 1386 O O . ASP A 1 188 ? 1.234 47.862 -16.905 1.00 89.43 706 ASP A O 1
ATOM 1391 N N . LYS A 1 189 ? 2.890 48.082 -15.389 1.00 91.76 707 LYS A N 1
ATOM 1392 C CA . LYS A 1 189 ? 3.366 49.321 -15.967 1.00 94.65 707 LYS A CA 1
ATOM 1393 C C . LYS A 1 189 ? 3.897 48.940 -17.347 1.00 96.25 707 LYS A C 1
ATOM 1394 O O . LYS A 1 189 ? 3.487 49.515 -18.354 1.00 97.48 707 LYS A O 1
ATOM 1400 N N . GLN A 1 190 ? 4.779 47.939 -17.383 1.00 97.62 708 GLN A N 1
ATOM 1401 C CA . GLN A 1 190 ? 5.394 47.445 -18.627 1.00 99.02 708 GLN A CA 1
ATOM 1402 C C . GLN A 1 190 ? 4.407 47.025 -19.721 1.00 99.23 708 GLN A C 1
ATOM 1403 O O . GLN A 1 190 ? 4.723 47.096 -20.906 1.00 98.86 708 GLN A O 1
ATOM 1409 N N . LEU A 1 191 ? 3.218 46.582 -19.318 1.00 100.00 709 LEU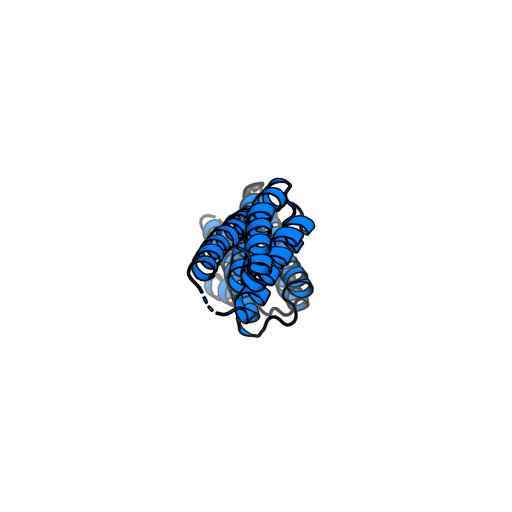 A N 1
ATOM 1410 C CA . LEU A 1 191 ? 2.177 46.156 -20.256 1.00 100.00 709 LEU A CA 1
ATOM 1411 C C . LEU A 1 191 ? 1.450 47.368 -20.803 1.00 100.00 709 LEU A C 1
ATOM 1412 O O . LEU A 1 191 ? 0.377 47.261 -21.401 1.00 100.00 709 LEU A O 1
ATOM 1417 N N . LEU A 1 192 ? 2.049 48.527 -20.576 1.00 99.79 710 LEU A N 1
ATOM 1418 C CA . LEU A 1 192 ? 1.488 49.774 -21.037 1.00 99.35 710 LEU A CA 1
ATOM 1419 C C . LEU A 1 192 ? 2.107 50.224 -22.355 1.00 99.42 710 LEU A C 1
ATOM 1420 O O . LEU A 1 192 ? 1.862 51.340 -22.813 1.00 98.97 710 LEU A O 1
ATOM 1425 N N . ASN A 1 193 ? 2.903 49.345 -22.963 1.00 99.46 711 ASN A N 1
ATOM 1426 C CA . ASN A 1 193 ? 3.554 49.634 -24.247 1.00 99.58 711 ASN A CA 1
ATOM 1427 C C . ASN A 1 193 ? 4.478 48.513 -24.746 1.00 99.40 711 ASN A C 1
ATOM 1428 O O . ASN A 1 193 ? 5.345 48.025 -24.016 1.00 99.19 711 ASN A O 1
ATOM 1433 N N . LEU A 1 197 ? 3.731 41.633 -22.684 1.00 98.06 715 LEU A N 1
ATOM 1434 C CA . LEU A 1 197 ? 4.320 40.470 -22.029 1.00 97.70 715 LEU A CA 1
ATOM 1435 C C . LEU A 1 197 ? 4.586 39.405 -23.095 1.00 97.66 715 LEU A C 1
ATOM 1436 O O . LEU A 1 197 ? 4.144 39.550 -24.241 1.00 96.92 715 LEU A O 1
ATOM 1441 N N . SER A 1 198 ? 5.318 38.354 -22.722 1.00 98.43 716 SER A N 1
ATOM 1442 C CA . SER A 1 198 ? 5.664 37.278 -23.649 1.00 99.32 716 SER A CA 1
ATOM 1443 C C . SER A 1 198 ? 5.681 35.939 -22.936 1.00 99.48 716 SER A C 1
ATOM 1444 O O . SER A 1 198 ? 5.976 35.878 -21.749 1.00 100.00 716 SER A O 1
ATOM 1447 N N . PRO A 1 199 ? 5.363 34.844 -23.655 1.00 100.00 717 PRO A N 1
ATOM 1448 C CA . PRO A 1 199 ? 5.339 33.481 -23.095 1.00 99.93 717 PRO A CA 1
ATOM 1449 C C . PRO A 1 199 ? 6.706 32.900 -22.701 1.00 100.00 717 PRO A C 1
ATOM 1450 O O . PRO A 1 199 ? 6.793 31.782 -22.190 1.00 99.80 717 PRO A O 1
ATOM 1454 N N . GLY A 1 200 ? 7.770 33.663 -22.943 1.00 100.00 718 GLY A N 1
ATOM 1455 C CA . GLY A 1 200 ? 9.106 33.215 -22.580 1.00 100.00 718 GLY A CA 1
ATOM 1456 C C . GL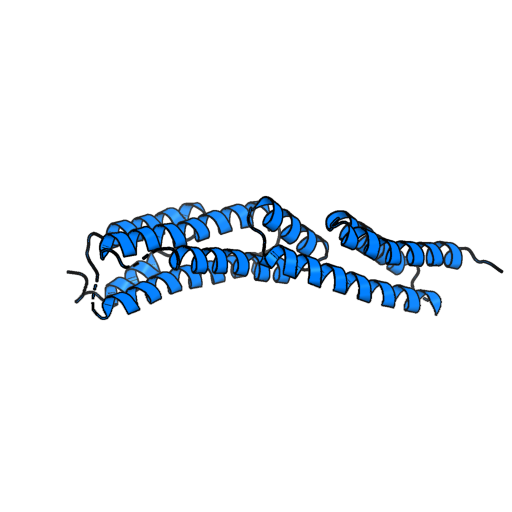Y A 1 200 ? 9.490 33.880 -21.272 1.00 100.00 718 GLY A C 1
ATOM 1457 O O . GLY A 1 200 ? 10.569 33.656 -20.718 1.00 99.30 718 GLY A O 1
ATOM 1458 N N . SER A 1 201 ? 8.568 34.711 -20.794 1.00 100.00 719 SER A N 1
ATOM 1459 C CA . SER A 1 201 ? 8.696 35.469 -19.550 1.00 99.67 719 SER A CA 1
ATOM 1460 C C . SER A 1 201 ? 7.940 34.720 -18.447 1.00 100.00 719 SER A C 1
ATOM 1461 O O . SER A 1 201 ? 8.317 34.755 -17.271 1.00 100.00 719 SER A O 1
ATOM 1464 N N . ILE A 1 202 ? 6.866 34.050 -18.860 1.00 100.00 720 ILE A N 1
ATOM 1465 C CA . ILE A 1 202 ? 6.016 33.252 -17.988 1.00 99.84 720 ILE A CA 1
ATOM 1466 C C . ILE A 1 202 ? 6.764 32.083 -17.345 1.00 99.97 720 ILE A C 1
ATOM 1467 O O . ILE A 1 202 ? 6.777 31.963 -16.118 1.00 100.00 720 ILE A O 1
ATOM 1472 N N . LYS A 1 203 ? 7.379 31.220 -18.158 1.00 99.49 721 LYS A N 1
ATOM 1473 C CA . LYS A 1 203 ? 8.122 30.084 -17.607 1.00 99.03 721 LYS A CA 1
ATOM 1474 C C . LYS A 1 203 ? 9.204 30.555 -16.635 1.00 98.19 721 LYS A C 1
ATOM 1475 O O . LYS A 1 203 ? 9.455 29.906 -15.615 1.00 98.14 721 LYS A O 1
ATOM 1481 N N . SER A 1 204 ? 9.834 31.685 -16.960 1.00 95.70 722 SER A N 1
ATOM 1482 C CA . SER A 1 204 ? 10.862 32.268 -16.114 1.00 93.07 722 SER A CA 1
ATOM 1483 C C . SER A 1 204 ? 10.238 32.615 -14.770 1.00 91.98 722 SER A C 1
ATOM 1484 O O . SER A 1 204 ? 10.631 32.080 -13.732 1.00 92.80 722 SER A O 1
ATOM 1487 N N . SER A 1 205 ? 9.256 33.510 -14.785 1.00 90.03 723 SER A N 1
ATOM 1488 C CA . SER A 1 205 ? 8.601 33.910 -13.547 1.00 88.55 723 SER A CA 1
ATOM 1489 C C . SER A 1 205 ? 8.029 32.715 -12.780 1.00 87.67 723 SER A C 1
ATOM 1490 O O . SER A 1 205 ? 8.299 32.549 -11.585 1.00 87.39 723 SER A O 1
ATOM 1493 N N . ARG A 1 206 ? 7.250 31.881 -13.465 1.00 86.72 724 ARG A N 1
ATOM 1494 C CA . ARG A 1 206 ? 6.655 30.715 -12.827 1.00 85.65 724 ARG A CA 1
ATOM 1495 C C . ARG A 1 206 ? 7.712 29.983 -11.994 1.00 86.44 724 ARG A C 1
ATOM 1496 O O . ARG A 1 206 ? 7.580 29.849 -10.769 1.00 86.46 724 ARG A O 1
ATOM 1504 N N . LYS A 1 207 ? 8.766 29.536 -12.674 1.00 86.21 725 LYS A N 1
ATOM 1505 C CA . LYS A 1 207 ? 9.860 28.813 -12.047 1.00 85.87 725 LYS A CA 1
ATOM 1506 C C . LYS A 1 207 ? 10.314 29.591 -10.824 1.00 85.55 725 LYS A C 1
ATOM 1507 O O . LYS A 1 207 ? 10.401 29.054 -9.702 1.00 85.70 725 LYS A O 1
ATOM 1513 N N . GLN A 1 208 ? 10.580 30.872 -11.059 1.00 85.62 726 GLN A N 1
ATOM 1514 C CA . GLN A 1 208 ? 11.034 31.777 -10.020 1.00 85.54 726 GLN A CA 1
ATOM 1515 C C . GLN A 1 208 ? 10.068 31.743 -8.840 1.00 84.82 726 GLN A C 1
ATOM 1516 O O . GLN A 1 208 ? 10.467 31.957 -7.695 1.00 84.11 726 GLN A O 1
ATOM 1522 N N . ILE A 1 209 ? 8.801 31.449 -9.123 1.00 85.36 727 ILE A N 1
ATOM 1523 C CA . ILE A 1 209 ? 7.780 31.399 -8.081 1.00 86.88 727 ILE A CA 1
ATOM 1524 C C . ILE A 1 209 ? 7.618 30.020 -7.449 1.00 86.66 727 ILE A C 1
ATOM 1525 O O . ILE A 1 209 ? 7.296 29.902 -6.262 1.00 85.11 727 ILE A O 1
ATOM 1530 N N . ASP A 1 210 ? 7.830 28.979 -8.239 1.00 88.34 728 ASP A N 1
ATOM 1531 C CA . ASP A 1 210 ? 7.702 27.640 -7.702 1.00 90.91 728 ASP A CA 1
ATOM 1532 C C . ASP A 1 210 ? 8.829 27.431 -6.688 1.00 90.36 728 ASP A C 1
ATOM 1533 O O . ASP A 1 210 ? 8.614 26.875 -5.609 1.00 90.43 728 ASP A O 1
ATOM 1538 N N . GLY A 1 211 ? 10.024 27.905 -7.027 1.00 88.66 729 GLY A N 1
ATOM 1539 C CA . GLY A 1 211 ? 11.155 27.773 -6.120 1.00 87.79 729 GLY A CA 1
ATOM 1540 C C . GLY A 1 211 ? 10.964 28.436 -4.760 1.00 87.08 729 GLY A C 1
ATOM 1541 O O . GLY A 1 211 ? 11.720 28.195 -3.817 1.00 87.17 729 GLY A O 1
ATOM 1542 N N . LEU A 1 212 ? 9.958 29.288 -4.649 1.00 87.06 730 LEU A N 1
ATOM 1543 C CA . LEU A 1 212 ? 9.712 29.947 -3.385 1.00 87.30 730 LEU A CA 1
ATOM 1544 C C . LEU A 1 212 ? 9.175 28.912 -2.415 1.00 88.07 730 LEU A C 1
ATOM 1545 O O . LEU A 1 212 ? 9.280 29.072 -1.202 1.00 88.69 730 LEU A O 1
ATOM 1550 N N . LYS A 1 213 ? 8.597 27.845 -2.950 1.00 89.24 731 LYS A N 1
ATOM 1551 C CA . LYS A 1 213 ? 8.038 26.808 -2.096 1.00 90.61 731 LYS A CA 1
ATOM 1552 C C . LYS A 1 213 ? 9.128 26.182 -1.211 1.00 90.50 731 LYS A C 1
ATOM 1553 O O . LYS A 1 213 ? 8.821 25.567 -0.186 1.00 90.63 731 LYS A O 1
ATOM 1559 N N . ALA A 1 214 ? 10.393 26.354 -1.602 1.00 89.37 732 ALA A N 1
ATOM 1560 C CA . ALA A 1 214 ? 11.525 25.803 -0.848 1.00 88.16 732 ALA A CA 1
ATOM 1561 C C . ALA A 1 214 ? 11.672 26.453 0.534 1.00 88.28 732 ALA A C 1
ATOM 1562 O O . ALA A 1 214 ? 12.297 25.890 1.434 1.00 88.28 732 ALA A O 1
ATOM 1564 N N . VAL A 1 215 ? 11.122 27.647 0.704 1.00 88.13 733 VAL A N 1
ATOM 1565 C CA . VAL A 1 215 ? 11.179 28.295 2.002 1.00 86.77 733 VAL A CA 1
ATOM 1566 C C . VAL A 1 215 ? 9.747 28.447 2.486 1.00 86.81 733 VAL A C 1
ATOM 1567 O O . VAL A 1 215 ? 9.402 29.414 3.158 1.00 88.29 733 VAL A O 1
ATOM 1571 N N . GLY A 1 216 ? 8.926 27.466 2.112 1.00 85.64 734 GLY A N 1
ATOM 1572 C CA . GLY A 1 216 ? 7.525 27.407 2.506 1.00 85.46 734 GLY A CA 1
ATOM 1573 C C . GLY A 1 216 ? 6.527 28.400 1.934 1.00 85.74 734 GLY A C 1
ATOM 1574 O O . GLY A 1 216 ? 5.570 28.766 2.608 1.00 85.71 734 GLY A O 1
ATOM 1575 N N . LEU A 1 217 ? 6.699 28.838 0.700 1.00 85.99 735 LEU A N 1
ATOM 1576 C CA . LEU A 1 217 ? 5.744 29.800 0.183 1.00 85.43 735 LEU A CA 1
ATOM 1577 C C . LEU A 1 217 ? 5.044 29.385 -1.095 1.00 85.57 735 LEU A C 1
ATOM 1578 O O . LEU A 1 217 ? 5.684 29.020 -2.073 1.00 86.50 735 LEU A O 1
ATOM 1583 N N . ASP A 1 218 ? 3.717 29.442 -1.077 1.00 84.80 736 ASP A N 1
ATOM 1584 C CA . ASP A 1 218 ? 2.913 29.091 -2.248 1.00 83.99 736 ASP A CA 1
ATOM 1585 C C . ASP A 1 218 ? 2.255 30.375 -2.780 1.00 81.66 736 ASP A C 1
ATOM 1586 O O . ASP A 1 218 ? 1.265 30.868 -2.232 1.00 79.78 736 ASP A O 1
ATOM 1591 N N . PHE A 1 219 ? 2.830 30.916 -3.845 1.00 79.98 737 PHE A N 1
ATOM 1592 C CA . PHE A 1 219 ? 2.323 32.127 -4.466 1.00 79.41 737 PHE A CA 1
ATOM 1593 C C . PHE A 1 219 ? 2.096 31.920 -5.956 1.00 78.45 737 PHE A C 1
ATOM 1594 O O . PHE A 1 219 ? 2.054 32.883 -6.740 1.00 78.17 737 PHE A O 1
ATOM 1602 N N . VAL A 1 220 ? 1.953 30.646 -6.333 1.00 77.69 738 VAL A N 1
ATOM 1603 C CA . VAL A 1 220 ? 1.729 30.249 -7.716 1.00 75.43 738 VAL A CA 1
ATOM 1604 C C . VAL A 1 220 ? 0.431 30.906 -8.122 1.00 73.23 738 VAL A C 1
ATOM 1605 O O . VAL A 1 220 ? 0.284 31.331 -9.254 1.00 71.30 738 VAL A O 1
ATOM 1609 N N . TYR A 1 221 ? -0.493 31.003 -7.165 1.00 72.09 739 TYR A N 1
ATOM 1610 C CA . TYR A 1 221 ? -1.805 31.584 -7.422 1.00 71.74 739 TYR A CA 1
ATOM 1611 C C . TYR A 1 221 ? -1.773 33.010 -7.945 1.00 71.06 739 TYR A C 1
ATOM 1612 O O . TYR A 1 221 ? -2.526 33.356 -8.854 1.00 69.14 739 TYR A O 1
ATOM 1621 N N . LYS A 1 222 ? -0.886 33.831 -7.399 1.00 71.81 740 LYS A N 1
ATOM 1622 C CA . LYS A 1 222 ? -0.787 35.210 -7.842 1.00 70.83 740 LYS A CA 1
ATOM 1623 C C . LYS A 1 222 ? -0.328 35.297 -9.298 1.00 70.41 740 LYS A C 1
ATOM 1624 O O . LYS A 1 222 ? -0.741 36.186 -10.047 1.00 69.46 740 LYS A O 1
ATOM 1630 N N . LEU A 1 223 ? 0.528 34.363 -9.688 1.00 69.15 741 LEU A N 1
ATOM 1631 C CA . LEU A 1 223 ? 1.045 34.305 -11.038 1.00 68.27 741 LEU A CA 1
ATOM 1632 C C . LEU A 1 223 ? -0.116 33.985 -11.962 1.00 70.52 741 LEU A C 1
ATOM 1633 O O . LEU A 1 223 ? -0.337 34.656 -12.982 1.00 70.88 741 LEU A O 1
ATOM 1638 N N . ASP A 1 224 ? -0.857 32.943 -11.594 1.00 71.69 742 ASP A N 1
ATOM 1639 C CA . ASP A 1 224 ? -1.979 32.490 -12.392 1.00 73.34 742 ASP A CA 1
ATOM 1640 C C . ASP A 1 224 ? -3.092 33.508 -12.567 1.00 74.56 742 ASP A C 1
ATOM 1641 O O . ASP A 1 224 ? -3.657 33.636 -13.661 1.00 73.65 742 ASP A O 1
ATOM 1646 N N . GLU A 1 225 ? -3.398 34.238 -11.497 1.00 76.28 743 GLU A N 1
ATOM 1647 C CA . GLU A 1 225 ? -4.450 35.240 -11.533 1.00 78.17 743 GLU A CA 1
ATOM 1648 C C . GLU A 1 225 ? -4.068 36.344 -12.485 1.00 78.67 743 GLU A C 1
ATOM 1649 O O . GLU A 1 225 ? -4.851 36.752 -13.334 1.00 78.08 743 GLU A O 1
ATOM 1655 N N . PHE A 1 226 ? -2.846 36.822 -12.333 1.00 79.13 744 PHE A N 1
ATOM 1656 C CA . PHE A 1 226 ? -2.340 37.886 -13.171 1.00 79.72 744 PHE A CA 1
ATOM 1657 C C . PHE A 1 226 ? -2.398 37.478 -14.643 1.00 78.70 744 PHE A C 1
ATOM 1658 O O . PHE A 1 226 ? -2.603 38.306 -15.526 1.00 80.14 744 PHE A O 1
ATOM 1666 N N . ILE A 1 227 ? -2.220 36.192 -14.904 1.00 77.72 745 ILE A N 1
ATOM 1667 C CA . ILE A 1 227 ? -2.240 35.677 -16.287 1.00 77.32 745 ILE A CA 1
ATOM 1668 C C . ILE A 1 227 ? -3.685 35.621 -16.808 1.00 77.80 745 ILE A C 1
ATOM 1669 O O . ILE A 1 227 ? -3.947 35.900 -17.978 1.00 75.49 745 ILE A O 1
ATOM 1674 N N . LYS A 1 228 ? -4.618 35.267 -15.931 1.00 80.09 746 LYS A N 1
ATOM 1675 C CA . LYS A 1 228 ? -6.002 35.178 -16.342 1.00 83.82 746 LYS A CA 1
ATOM 1676 C C . LYS A 1 228 ? -6.525 36.519 -16.878 1.00 85.27 746 LYS A C 1
ATOM 1677 O O . LYS A 1 228 ? -7.244 36.542 -17.884 1.00 86.05 746 LYS A O 1
ATOM 1683 N N . LYS A 1 229 ? -6.156 37.628 -16.237 1.00 85.13 747 LYS A N 1
ATOM 1684 C CA . LYS A 1 229 ? -6.643 38.939 -16.682 1.00 86.72 747 LYS A CA 1
ATOM 1685 C C . LYS A 1 229 ? -5.838 39.618 -17.799 1.00 86.73 747 LYS A C 1
ATOM 1686 O O . LYS A 1 229 ? -6.232 40.666 -18.324 1.00 87.55 747 LYS A O 1
ATOM 1692 N N . ASN A 1 230 ? -4.716 39.021 -18.169 1.00 85.90 748 ASN A N 1
ATOM 1693 C CA . ASN A 1 230 ? -3.879 39.591 -19.208 1.00 86.02 748 ASN A CA 1
ATOM 1694 C C . ASN A 1 230 ? -3.654 38.565 -20.294 1.00 87.33 748 ASN A C 1
ATOM 1695 O O . ASN A 1 230 ? -2.590 38.550 -20.924 1.00 86.60 748 ASN A O 1
ATOM 1700 N N . SER A 1 231 ? -4.649 37.705 -20.500 1.00 89.32 749 SER A N 1
ATOM 1701 C CA . SER A 1 231 ? -4.570 36.675 -21.524 1.00 91.34 749 SER A CA 1
ATOM 1702 C C . SER A 1 231 ? -4.297 37.298 -22.902 1.00 93.47 749 SER A C 1
ATOM 1703 O O . SER A 1 231 ? -3.340 36.926 -23.576 1.00 92.70 749 SER A O 1
ATOM 1706 N N . ASP A 1 232 ? -5.131 38.258 -23.299 1.00 96.17 750 ASP A N 1
ATOM 1707 C CA . ASP A 1 232 ? -5.004 38.935 -24.592 1.00 97.86 750 ASP A CA 1
ATOM 1708 C C . ASP A 1 232 ? -3.621 39.520 -24.865 1.00 99.08 750 ASP A C 1
ATOM 1709 O O . ASP A 1 232 ? -3.230 39.677 -26.024 1.00 100.00 750 ASP A O 1
ATOM 1714 N N . LYS A 1 233 ? -2.889 39.857 -23.806 1.00 99.76 751 LYS A N 1
ATOM 1715 C CA . LYS A 1 233 ? -1.564 40.451 -23.959 1.00 100.00 751 LYS A CA 1
ATOM 1716 C C . LYS A 1 233 ? -0.404 39.539 -23.540 1.00 100.00 751 LYS A C 1
ATOM 1717 O O . LYS A 1 233 ? 0.589 40.011 -22.986 1.00 100.00 751 LYS A O 1
ATOM 1723 N N . ILE A 1 234 ? -0.523 38.241 -23.798 1.00 99.94 752 ILE A N 1
ATOM 1724 C CA . ILE A 1 234 ? 0.538 37.299 -23.451 1.00 99.28 752 ILE A CA 1
ATOM 1725 C C . ILE A 1 234 ? 1.033 36.613 -24.704 1.00 99.75 752 ILE A C 1
ATOM 1726 O O . ILE A 1 234 ? 2.203 36.254 -24.808 1.00 100.00 752 ILE A O 1
ATOM 1731 N N . ARG A 1 235 ? 0.123 36.431 -25.650 1.00 99.72 753 ARG A N 1
ATOM 1732 C CA . ARG A 1 235 ? 0.443 35.814 -26.929 1.00 100.00 753 ARG A CA 1
ATOM 1733 C C . ARG A 1 235 ? 1.656 36.546 -27.501 1.00 100.00 753 ARG A C 1
ATOM 1734 O O . ARG A 1 235 ? 2.752 35.944 -27.516 1.00 100.00 753 ARG A O 1
#

B-factor: mean 82.83, std 11.4, range [51.79, 100.0]

InterPro domains:
  IPR011993 PH-like domain superfamily [G3DSA:2.30.29.30] (341-449)
  IPR016159 Cullin repeat-like-containing domain superfamily [SSF74788] (525-751)
  IPR032403 Exocyst component Exo84, C-terminal [PF16528] (535-738)
  IPR033961 Exocyst complex component Exo84 [PTHR21426] (145-747)
  IPR042560 Exocyst component Exo84, C-terminal, subdomain 2 [G3DSA:1.20.58.1220] (650-753)
  IPR042561 Exocyst component Exo84, C-terminal, subdomain 1 [G3DSA:1.20.58.1210] (520-647)

Organism: Saccharomyces cerevisiae (strain ATCC 204508 / S288c) (NCBI:txid559292)

Sequence (217 aa):
DMSSTAQRLKFLDEGVEEIDIELARLRFESAVETLLDIESQLEDLSLMLLNLISLKIEQRREAISSKLSQSILSSNEIVHLKSGTENMIKLGLPEQALDLFLQNRSNFIQDLILQIVDNPTNYLTQLAVIRFQTIKKTVEDFQDIFKELGAKISSILVDWCSDEVDNHFKLIDKQLLNLSPGSIKSSRKQIDGLKAVGLDFVYKLDEFIKKNSDKIR

Solvent-accessible surface area: 12663 Å² total; per-residue (Å²): 208,116,62,94,74,28,82,115,15,126,111,7,35,101,12,0,73,74,0,58,84,12,12,71,129,122,120,36,104,31,0,0,95,32,0,57,82,7,39,82,56,20,132,121,62,96,151,166,67,12,75,98,1,42,117,46,3,100,120,40,50,107,38,0,14,43,84,0,17,110,38,0,61,80,18,146,88,70,95,104,5,50,48,6,0,73,14,0,33,105,3,50,38,38,82,80,0,1,93,20,0,6,86,16,14,24,58,78,2,103,85,67,17,124,156,72,92,111,78,105,66,91,30,12,50,82,0,0,57,16,11,1,98,2,0,68,79,0,3,77,31,12,104,85,15,5,120,180,53,45,89,130,16,44,54,54,8,63,72,28,0,25,74,10,0,49,42,0,16,127,49,6,57,145,54,23,133,162,57,49,82,54,6,32,166,30,9,74,158,47,0,54,41,2,95,77,14,66,10,90,8,26,110,25,4,66,93,19,38,167,155,6,63,138,102,20,260

Secondary structure (DSSP, 8-state):
---HHHHHHHHHHHHHHHHHHHHHTT-HHHHHHHHHHHHHHHHHT--HHHHHHHHHHHHHHHHHHHHHHHHHHT-SSHHHHHHHHHHHHHTT-HHHHHHHHHHHHHHHHHHHHH----SHHHHHHHHHHHHHHHHHHHHHHHHHHSTT--HHHHHHHHHHHHHHHHHHHHHHHHHTT---HHHHHHHHHHHHGGGGGT---HHHHHHHHHTTGGGT-

CATH classification: 1.20.58.1210 (+1 more: 1.20.58.1220)